Protein AF-A0A258JPR5-F1 (afdb_monomer)

Solvent-accessible surface area (backbone atoms only — not comparable to full-atom values): 14471 Å² total; per-residue (Å²): 113,64,68,62,52,51,50,52,50,47,52,52,48,48,52,54,48,47,62,50,37,75,76,68,70,52,74,72,58,53,58,52,44,59,67,43,48,82,60,35,69,60,52,49,48,23,52,52,42,24,42,57,29,37,51,31,42,61,72,71,44,89,44,59,61,61,57,26,35,48,14,52,50,42,50,49,48,48,56,47,18,68,74,55,78,56,82,39,60,40,24,54,48,15,41,54,49,51,53,52,27,58,74,67,68,30,50,18,72,47,26,46,53,49,49,47,50,49,38,57,67,16,35,40,62,68,52,40,58,76,35,47,60,41,65,70,61,76,38,72,71,46,44,55,76,28,38,40,66,72,43,43,49,57,52,38,50,46,20,24,24,42,16,45,16,29,76,37,23,31,66,71,28,37,48,56,47,38,44,69,24,52,36,64,70,41,39,44,51,48,18,53,45,10,72,75,45,22,65,52,36,37,58,54,55,51,44,52,67,54,36,57,56,50,51,51,52,48,53,52,47,52,51,52,51,50,53,51,51,50,54,50,50,55,50,52,52,52,52,52,52,50,50,56,52,60,66,48,52,61,60,58,54,57,62,62,69,72,73,65,81,81,80,79,75,84,80,84,88,77,85,91,87,134

pLDDT: mean 75.71, std 18.3, range [30.59, 95.75]

Foldseek 3Di:
DVVVVVVLVVVVVLVVVVVVCVVVVDPVVVVVCVVCVVVCVLLVLLLVQLLVQLVCLLVVHHGPLLSNLLSLLLLLLVVVCVVVVRPQVLLNQLSVLVNVLVVVVLAAPLAVVQSSVLSVVFFDSVLSNVCSVLSVSSDNVSSPVGGDVVSSVVSSVLSSLLSLLCVFQNSLLSSLQRNVDNHSVSSNVSSVVSVVQGNCSSVVSVCVVVVVVVVVVVVVVVVVVVVVVVVVVVVVVVVVVVVVCVVVVVVVVVVVVVPDPPPDDDDDDDDDDD

Nearest PDB structures (foldseek):
  8to0-assembly1_GY  TM=1.663E-01  e=5.297E+00  Mus musculus
  7osi-assembly1_D  TM=1.825E-01  e=5.297E+00  Stutzerimonas stutzeri ATCC 14405 = CCUG 16156

Mean predicted aligned error: 15.95 Å

Structure (mmCIF, N/CA/C/O backbone):
data_AF-A0A258JPR5-F1
#
_entry.id   AF-A0A258JPR5-F1
#
loop_
_atom_site.group_PDB
_atom_site.id
_atom_site.type_symbol
_atom_site.label_atom_id
_atom_site.label_alt_id
_atom_site.label_comp_id
_atom_site.label_asym_id
_atom_site.label_entity_id
_atom_site.label_seq_id
_atom_site.pdbx_PDB_ins_code
_atom_site.Cartn_x
_atom_site.Cartn_y
_atom_site.Cartn_z
_atom_site.occupancy
_atom_site.B_iso_or_equiv
_atom_site.auth_seq_id
_atom_site.auth_comp_id
_atom_site.auth_asym_id
_atom_site.auth_atom_id
_atom_site.pdbx_PDB_model_num
ATOM 1 N N . VAL A 1 1 ? -5.395 -6.841 36.402 1.00 41.91 1 VAL A N 1
ATOM 2 C CA . VAL A 1 1 ? -6.731 -6.708 35.758 1.00 41.91 1 VAL A CA 1
ATOM 3 C C . VAL A 1 1 ? -7.392 -5.372 36.102 1.00 41.91 1 VAL A C 1
ATOM 5 O O . VAL A 1 1 ? -7.942 -4.747 35.206 1.00 41.91 1 VAL A O 1
ATOM 8 N N . GLU A 1 2 ? -7.278 -4.881 37.339 1.00 30.59 2 GLU A N 1
ATOM 9 C CA . GLU A 1 2 ? -7.821 -3.570 37.748 1.00 30.59 2 GLU A CA 1
ATOM 10 C C . GLU A 1 2 ? -7.160 -2.372 37.054 1.00 30.59 2 GLU A C 1
ATOM 12 O O . GLU A 1 2 ? -7.876 -1.489 36.603 1.00 30.59 2 GLU A O 1
ATOM 17 N N . ALA A 1 3 ? -5.840 -2.381 36.832 1.00 32.56 3 ALA A N 1
ATOM 18 C CA . ALA A 1 3 ? -5.146 -1.299 36.115 1.00 32.56 3 ALA A CA 1
ATOM 19 C C . ALA A 1 3 ? -5.614 -1.122 34.651 1.00 32.56 3 ALA A C 1
ATOM 21 O O . ALA A 1 3 ? -5.740 -0.001 34.168 1.00 32.56 3 ALA A O 1
ATOM 22 N N . LEU A 1 4 ? -5.952 -2.222 33.963 1.00 37.81 4 LEU A N 1
ATOM 23 C CA . LEU A 1 4 ? -6.508 -2.198 32.600 1.00 37.81 4 LEU A CA 1
ATOM 24 C C . LEU A 1 4 ? -7.959 -1.694 32.578 1.00 37.81 4 LEU A C 1
ATOM 26 O O . LEU A 1 4 ? -8.362 -1.014 31.639 1.00 37.81 4 LEU A O 1
ATOM 30 N N . ARG A 1 5 ? -8.745 -2.005 33.618 1.00 34.88 5 ARG A N 1
ATOM 31 C CA . ARG A 1 5 ? -10.116 -1.494 33.780 1.00 34.88 5 ARG A CA 1
ATOM 32 C C . ARG A 1 5 ? -10.126 -0.018 34.178 1.00 34.88 5 ARG A C 1
ATOM 34 O O . ARG A 1 5 ? -10.957 0.721 33.669 1.00 34.88 5 ARG A O 1
ATOM 41 N N . ALA A 1 6 ? -9.178 0.413 35.008 1.00 37.50 6 ALA A N 1
ATOM 42 C CA . ALA A 1 6 ? -8.991 1.808 35.392 1.00 37.50 6 ALA A CA 1
ATOM 43 C C . ALA A 1 6 ? -8.545 2.675 34.203 1.00 37.50 6 ALA A C 1
ATOM 45 O O . ALA A 1 6 ? -9.077 3.764 34.027 1.00 37.50 6 ALA A O 1
ATOM 46 N N . GLN A 1 7 ? -7.658 2.170 33.336 1.00 39.09 7 GLN A N 1
ATOM 47 C CA . GLN A 1 7 ? -7.262 2.861 32.099 1.00 39.09 7 GLN A CA 1
ATOM 48 C C . GLN A 1 7 ? -8.371 2.878 31.041 1.00 39.09 7 GLN A C 1
ATOM 50 O O . GLN A 1 7 ? -8.552 3.883 30.367 1.00 39.09 7 GLN A O 1
ATOM 55 N N . ALA A 1 8 ? -9.157 1.805 30.907 1.00 37.50 8 ALA A N 1
ATOM 56 C CA . ALA A 1 8 ? -10.325 1.809 30.024 1.00 37.50 8 ALA A CA 1
ATOM 57 C C . ALA A 1 8 ? -11.413 2.775 30.530 1.00 37.50 8 ALA A C 1
ATOM 59 O O . ALA A 1 8 ? -12.007 3.503 29.740 1.00 37.50 8 ALA A O 1
ATOM 60 N N . ALA A 1 9 ? -11.631 2.834 31.847 1.00 38.62 9 ALA A N 1
ATOM 61 C CA . ALA A 1 9 ? -12.536 3.795 32.468 1.00 38.62 9 ALA A CA 1
ATOM 62 C C . ALA A 1 9 ? -12.020 5.238 32.346 1.00 38.62 9 ALA A C 1
ATOM 64 O O . ALA A 1 9 ? -12.824 6.135 32.102 1.00 38.62 9 ALA A O 1
ATOM 65 N N . SER A 1 10 ? -10.700 5.464 32.442 1.00 39.97 10 SER A N 1
ATOM 66 C CA . SER A 1 10 ? -10.105 6.788 32.227 1.00 39.97 10 SER A CA 1
ATOM 67 C C . SER A 1 10 ? -10.136 7.204 30.759 1.00 39.97 10 SER A C 1
ATOM 69 O O . SER A 1 10 ? -10.331 8.373 30.470 1.00 39.97 10 SER A O 1
ATOM 71 N N . ALA A 1 11 ? -9.986 6.268 29.820 1.00 41.88 11 ALA A N 1
ATOM 72 C CA . ALA A 1 11 ? -10.097 6.542 28.391 1.00 41.88 11 ALA A CA 1
ATOM 73 C C . ALA A 1 11 ? -11.539 6.904 28.002 1.00 41.88 11 ALA A C 1
ATOM 75 O O . ALA A 1 11 ? -11.754 7.838 27.237 1.00 41.88 11 ALA A O 1
ATOM 76 N N . VAL A 1 12 ? -12.533 6.215 28.574 1.00 43.50 12 VAL A N 1
ATOM 77 C CA . VAL A 1 12 ? -13.959 6.523 28.372 1.00 43.50 12 VAL A CA 1
ATOM 78 C C . VAL A 1 12 ? -14.347 7.841 29.046 1.00 43.50 12 VAL A C 1
ATOM 80 O O . VAL A 1 12 ? -15.100 8.620 28.461 1.00 43.50 12 VAL A O 1
ATOM 83 N N . SER A 1 13 ? -13.824 8.135 30.242 1.00 49.03 13 SER A N 1
ATOM 84 C CA . SER A 1 13 ? -14.069 9.423 30.898 1.00 49.03 13 SER A CA 1
ATOM 85 C C . SER A 1 13 ? -13.377 10.576 30.170 1.00 49.03 13 SER A C 1
ATOM 87 O O . SER A 1 13 ? -14.003 11.613 29.990 1.00 49.03 13 SER A O 1
ATOM 89 N N . GLN A 1 14 ? -12.159 10.381 29.655 1.00 44.69 14 GLN A N 1
ATOM 90 C CA . GLN A 1 14 ? -11.463 11.349 28.802 1.00 44.69 14 GLN A CA 1
ATOM 91 C C . GLN A 1 14 ? -12.208 11.580 27.487 1.00 44.69 14 GLN A C 1
ATOM 93 O O . GLN A 1 14 ? -12.352 12.723 27.086 1.00 44.69 14 GLN A O 1
ATOM 98 N N . MET A 1 15 ? -12.780 10.548 26.859 1.00 47.03 15 MET A N 1
ATOM 99 C CA . MET A 1 15 ? -13.613 10.705 25.657 1.00 47.03 15 MET A CA 1
ATOM 100 C C . MET A 1 15 ? -14.915 11.466 25.934 1.00 47.03 15 MET A C 1
ATOM 102 O O . MET A 1 15 ? -15.332 12.305 25.136 1.00 47.03 15 MET A O 1
ATOM 106 N N . ARG A 1 16 ? -15.563 11.195 27.075 1.00 50.38 16 ARG A N 1
ATOM 107 C CA . ARG A 1 16 ? -16.797 11.886 27.478 1.00 50.38 16 ARG A CA 1
ATOM 108 C C . ARG A 1 16 ? -16.527 13.343 27.855 1.00 50.38 16 ARG A C 1
ATOM 110 O O . ARG A 1 16 ? -17.318 14.215 27.510 1.00 50.38 16 ARG A O 1
ATOM 117 N N . ASN A 1 17 ? -15.397 13.594 28.510 1.00 51.09 17 ASN A N 1
ATOM 118 C CA . ASN A 1 17 ? -14.944 14.933 28.864 1.00 51.09 17 ASN A CA 1
ATOM 119 C C . ASN A 1 17 ? -14.453 15.702 27.630 1.00 51.09 17 ASN A C 1
ATOM 121 O O . ASN A 1 17 ? -14.764 16.874 27.520 1.00 51.09 17 ASN A O 1
ATOM 125 N N . PHE A 1 18 ? -13.828 15.044 26.649 1.00 49.72 18 PHE A N 1
ATOM 126 C CA . PHE A 1 18 ? -13.440 15.631 25.361 1.00 49.72 18 PHE A CA 1
ATOM 127 C C . PHE A 1 18 ? -14.656 16.024 24.507 1.00 49.72 18 PHE A C 1
ATOM 129 O O . PHE A 1 18 ? -14.681 17.095 23.906 1.00 49.72 18 PHE A O 1
ATOM 136 N N . GLY A 1 19 ? -15.708 15.195 24.494 1.00 50.84 19 GLY A N 1
ATOM 137 C CA . GLY A 1 19 ? -16.985 15.539 23.858 1.00 50.84 19 GLY A CA 1
ATOM 138 C C . GLY A 1 19 ? -17.693 16.726 24.525 1.00 50.84 19 GLY A C 1
ATOM 139 O O . GLY A 1 19 ? -18.331 17.519 23.838 1.00 50.84 19 GLY A O 1
ATOM 140 N N . ALA A 1 20 ? -17.543 16.879 25.844 1.00 49.88 20 ALA A N 1
ATOM 141 C CA . ALA A 1 20 ? -18.018 18.054 26.570 1.00 49.88 20 ALA A CA 1
ATOM 142 C C . ALA A 1 20 ? -17.121 19.287 26.321 1.00 49.88 20 ALA A C 1
ATOM 144 O O . ALA A 1 20 ? -17.641 20.366 26.058 1.00 49.88 20 ALA A O 1
ATOM 145 N N . GLY A 1 21 ? -15.796 19.106 26.302 1.00 40.84 21 GLY A N 1
ATOM 146 C CA . GLY A 1 21 ? -14.758 20.118 26.067 1.00 40.84 21 GLY A CA 1
ATOM 147 C C . GLY A 1 21 ? -14.792 20.740 24.671 1.00 40.84 21 GLY A C 1
ATOM 148 O O . GLY A 1 21 ? -14.581 21.939 24.516 1.00 40.84 21 GLY A O 1
ATOM 149 N N . PHE A 1 22 ? -15.160 19.959 23.649 1.00 47.00 22 PHE A N 1
ATOM 150 C CA . PHE A 1 22 ? -15.386 20.455 22.285 1.00 47.00 22 PHE A CA 1
ATOM 151 C C . PHE A 1 22 ? -16.563 21.443 22.198 1.00 47.00 22 PHE A C 1
ATOM 153 O O . PHE A 1 22 ? -16.596 22.294 21.312 1.00 47.00 22 PHE A O 1
ATOM 160 N N . ILE A 1 23 ? -17.520 21.346 23.127 1.00 47.53 23 ILE A N 1
ATOM 161 C CA . ILE A 1 23 ? -18.675 22.246 23.226 1.00 47.53 23 ILE A CA 1
ATOM 162 C C . ILE A 1 23 ? -18.369 23.428 24.163 1.00 47.53 23 ILE A C 1
ATOM 164 O O . ILE A 1 23 ? -18.888 24.520 23.943 1.00 47.53 23 ILE A O 1
ATOM 168 N N . THR A 1 24 ? -17.526 23.238 25.186 1.00 52.88 24 THR A N 1
ATOM 169 C CA . THR A 1 24 ? -17.245 24.254 26.220 1.00 52.88 24 THR A CA 1
ATOM 170 C C . THR A 1 24 ? -15.973 25.079 25.995 1.00 52.88 24 THR A C 1
ATOM 172 O O . THR A 1 24 ? -15.847 26.141 26.600 1.00 52.88 24 THR A O 1
ATOM 175 N N . GLY A 1 25 ? -15.056 24.655 25.118 1.00 43.16 25 GLY A N 1
ATOM 176 C CA . GLY A 1 25 ? -13.912 25.453 24.656 1.00 43.16 25 GLY A CA 1
ATOM 177 C C . GLY A 1 25 ? -12.845 25.757 25.715 1.00 43.16 25 GLY A C 1
ATOM 178 O O . GLY A 1 25 ? -12.328 26.873 25.753 1.00 43.16 25 GLY A O 1
ATOM 179 N N . THR A 1 26 ? -12.508 24.807 26.591 1.00 49.12 26 THR A N 1
ATOM 180 C CA . THR A 1 26 ? -11.528 25.025 27.670 1.00 49.12 26 THR A CA 1
ATOM 181 C C . THR A 1 26 ? -10.062 24.872 27.203 1.00 49.12 26 THR A C 1
ATOM 183 O O . THR A 1 26 ? -9.751 23.995 26.394 1.00 49.12 26 THR A O 1
ATOM 186 N N . PRO A 1 27 ? -9.112 25.689 27.713 1.00 45.16 27 PRO A N 1
ATOM 187 C CA . PRO A 1 27 ? -7.709 25.691 27.257 1.00 45.16 27 PRO A CA 1
ATOM 188 C C . PRO A 1 27 ? -6.905 24.425 27.606 1.00 45.16 27 PRO A C 1
ATOM 190 O O . PRO A 1 27 ? -5.945 24.088 26.916 1.00 45.16 27 PRO A O 1
ATOM 193 N N . GLU A 1 28 ? -7.286 23.718 28.670 1.00 50.06 28 GLU A N 1
ATOM 194 C CA . GLU A 1 28 ? -6.587 22.526 29.182 1.00 50.06 28 GLU A CA 1
ATOM 195 C C . GLU A 1 28 ? -6.714 21.327 28.222 1.00 50.06 28 GLU A C 1
ATOM 197 O O . GLU A 1 28 ? -5.754 20.575 28.028 1.00 50.06 28 GLU A O 1
ATOM 202 N N . ASP A 1 29 ? -7.849 21.218 27.523 1.00 53.09 29 ASP A N 1
ATOM 203 C CA . ASP A 1 29 ? -8.097 20.196 26.501 1.00 53.09 29 ASP A CA 1
ATOM 204 C C . ASP A 1 29 ? -7.366 20.491 25.183 1.00 53.09 29 ASP A C 1
ATOM 206 O O . ASP A 1 29 ? -7.076 19.573 24.421 1.00 53.09 29 ASP A O 1
ATOM 210 N N . MET A 1 30 ? -6.990 21.747 24.916 1.00 43.19 30 MET A N 1
ATOM 211 C CA . MET A 1 30 ? -6.234 22.123 23.713 1.00 43.19 30 MET A CA 1
ATOM 212 C C . MET A 1 30 ? -4.761 21.686 23.784 1.00 43.19 30 MET A C 1
ATOM 214 O O . MET A 1 30 ? -4.177 21.305 22.767 1.00 43.19 30 MET A O 1
ATOM 218 N N . ALA A 1 31 ? -4.165 21.670 24.980 1.00 46.75 31 ALA A N 1
ATOM 219 C CA . ALA A 1 31 ? -2.831 21.105 25.196 1.00 46.75 31 ALA A CA 1
ATOM 220 C C . ALA A 1 31 ? -2.842 19.565 25.084 1.00 46.75 31 ALA A C 1
ATOM 222 O O . ALA A 1 31 ? -1.940 18.981 24.478 1.00 46.75 31 ALA A O 1
ATOM 223 N N . GLY A 1 32 ? -3.906 18.915 25.578 1.00 46.12 32 GLY A N 1
ATOM 224 C CA . GLY A 1 32 ? -4.170 17.488 25.355 1.00 46.12 32 GLY A CA 1
ATOM 225 C C . GLY A 1 32 ? -4.417 17.153 23.879 1.00 46.12 32 GLY A C 1
ATOM 226 O O . GLY A 1 32 ? -3.880 16.173 23.367 1.00 46.12 32 GLY A O 1
ATOM 227 N N . PHE A 1 33 ? -5.133 18.022 23.163 1.00 42.16 33 PHE A N 1
ATOM 228 C CA . PHE A 1 33 ? -5.377 17.941 21.723 1.00 42.16 33 PHE A CA 1
ATOM 229 C C . PHE A 1 33 ? -4.086 18.061 20.909 1.00 42.16 33 PHE A C 1
ATOM 231 O O . PHE A 1 33 ? -3.928 17.332 19.943 1.00 42.16 33 PHE A O 1
ATOM 238 N N . ALA A 1 34 ? -3.122 18.900 21.300 1.00 40.66 34 ALA A N 1
ATOM 239 C CA . ALA A 1 34 ? -1.830 18.999 20.610 1.00 40.66 34 ALA A CA 1
ATOM 240 C C . ALA A 1 34 ? -0.949 17.744 20.795 1.00 40.66 34 ALA A C 1
ATOM 242 O O . ALA A 1 34 ? -0.265 17.324 19.860 1.00 40.66 34 ALA A O 1
ATOM 243 N N . GLY A 1 35 ? -0.998 17.112 21.975 1.00 38.34 35 GLY A N 1
ATOM 244 C CA . GLY A 1 35 ? -0.315 15.841 22.244 1.00 38.34 35 GLY A CA 1
ATOM 245 C C . GLY A 1 35 ? -0.979 14.635 21.568 1.00 38.34 35 GLY A C 1
ATOM 246 O O . GLY A 1 35 ? -0.287 13.745 21.072 1.00 38.34 35 GLY A O 1
ATOM 247 N N . ALA A 1 36 ? -2.313 14.625 21.492 1.00 48.09 36 ALA A N 1
ATOM 248 C CA . ALA A 1 36 ? -3.098 13.585 20.832 1.00 48.09 36 ALA A CA 1
ATOM 249 C C . ALA A 1 36 ? -3.132 13.751 19.299 1.00 48.09 36 ALA A C 1
ATOM 251 O O . ALA A 1 36 ? -3.046 12.758 18.585 1.00 48.09 36 ALA A O 1
ATOM 252 N N . ALA A 1 37 ? -3.098 14.980 18.766 1.00 38.06 37 ALA A N 1
ATOM 253 C CA . ALA A 1 37 ? -3.125 15.304 17.331 1.00 38.06 37 ALA A CA 1
ATOM 254 C C . ALA A 1 37 ? -2.009 14.647 16.505 1.00 38.06 37 ALA A C 1
ATOM 256 O O . ALA A 1 37 ? -2.220 14.333 15.331 1.00 38.06 37 ALA A O 1
ATOM 257 N N . LEU A 1 38 ? -0.839 14.387 17.102 1.00 40.47 38 LEU A N 1
ATOM 258 C CA . LEU A 1 38 ? 0.249 13.666 16.429 1.00 40.47 38 LEU A CA 1
ATOM 259 C C . LEU A 1 38 ? -0.080 12.175 16.198 1.00 40.47 38 LEU A C 1
ATOM 261 O O . LEU A 1 38 ? 0.437 11.577 15.255 1.00 40.47 38 LEU A O 1
ATOM 265 N N . GLY A 1 39 ? -0.962 11.579 17.010 1.00 47.38 39 GLY A N 1
ATOM 266 C CA . GLY A 1 39 ? -1.536 10.241 16.804 1.00 47.38 39 GLY A CA 1
ATOM 267 C C . GLY A 1 39 ? -2.927 10.252 16.151 1.00 47.38 39 GLY A C 1
ATOM 268 O O . GLY A 1 39 ? -3.284 9.314 15.434 1.00 47.38 39 GLY A O 1
ATOM 269 N N . ASP A 1 40 ? -3.692 11.324 16.339 1.00 51.16 40 ASP A N 1
ATOM 270 C CA . ASP A 1 40 ? -5.123 11.369 16.051 1.00 51.16 40 ASP A CA 1
ATOM 271 C C . ASP A 1 40 ? -5.456 11.610 14.589 1.00 51.16 40 ASP A C 1
ATOM 273 O O . ASP A 1 40 ? -6.513 11.170 14.166 1.00 51.16 40 ASP A O 1
ATOM 277 N N . ILE A 1 41 ? -4.600 12.205 13.754 1.00 51.03 41 ILE A N 1
ATOM 278 C CA . ILE A 1 41 ? -4.985 12.415 12.342 1.00 51.03 41 ILE A CA 1
ATOM 279 C C . ILE A 1 41 ? -5.267 11.077 11.624 1.00 51.03 41 ILE A C 1
ATOM 281 O O . ILE A 1 41 ? -6.220 10.988 10.844 1.00 51.03 41 ILE A O 1
ATOM 285 N N . MET A 1 42 ? -4.498 10.020 11.920 1.00 57.78 42 MET A N 1
ATOM 286 C CA . MET A 1 42 ? -4.723 8.693 11.326 1.00 57.78 42 MET A CA 1
ATOM 287 C C . MET A 1 42 ? -5.692 7.822 12.116 1.00 57.78 42 MET A C 1
ATOM 289 O O . MET A 1 42 ? -6.541 7.170 11.507 1.00 57.78 42 MET A O 1
ATOM 293 N N . VAL A 1 43 ? -5.633 7.853 13.450 1.00 64.81 43 VAL A N 1
ATOM 294 C CA . VAL A 1 43 ? -6.577 7.093 14.280 1.00 64.81 43 VAL A CA 1
ATOM 295 C C . VAL A 1 43 ? -7.998 7.622 14.085 1.00 64.81 43 VAL A C 1
ATOM 297 O O . VAL A 1 43 ? -8.912 6.835 13.863 1.00 64.81 43 VAL A O 1
ATOM 300 N N . TRP A 1 44 ? -8.191 8.941 14.021 1.00 70.25 44 TRP A N 1
ATOM 301 C CA . TRP A 1 44 ? -9.477 9.556 13.687 1.00 70.25 44 TRP A CA 1
ATOM 302 C C . TRP A 1 44 ? -9.981 9.142 12.306 1.00 70.25 44 TRP A C 1
ATOM 304 O O . TRP A 1 44 ? -11.175 8.907 12.122 1.00 70.25 44 TRP A O 1
ATOM 314 N N . GLY A 1 45 ? -9.079 9.021 11.328 1.00 72.75 45 GLY A N 1
ATOM 315 C CA . GLY A 1 45 ? -9.406 8.518 9.998 1.00 72.75 45 GLY A CA 1
ATOM 316 C C . GLY A 1 45 ? -9.983 7.104 10.048 1.00 72.75 45 GLY A C 1
ATOM 317 O O . GLY A 1 45 ? -11.039 6.857 9.464 1.00 72.75 45 GLY A O 1
ATOM 318 N N . ASP A 1 46 ? -9.331 6.201 10.781 1.00 82.56 46 ASP A N 1
ATOM 319 C CA . ASP A 1 46 ? -9.804 4.832 10.988 1.00 82.56 46 ASP A CA 1
ATOM 320 C C . ASP A 1 46 ? -11.132 4.787 11.752 1.00 82.56 46 ASP A C 1
ATOM 322 O O . ASP A 1 46 ? -12.053 4.101 11.317 1.00 82.56 46 ASP A O 1
ATOM 326 N N . ILE A 1 47 ? -11.289 5.569 12.822 1.00 76.38 47 ILE A N 1
ATOM 327 C CA . ILE A 1 47 ? -12.540 5.641 13.593 1.00 76.38 47 ILE A CA 1
ATOM 328 C C . ILE A 1 47 ? -13.688 6.156 12.724 1.00 76.38 47 ILE A C 1
ATOM 330 O O . ILE A 1 47 ? -14.761 5.559 12.704 1.00 76.38 47 ILE A O 1
ATOM 334 N N . ARG A 1 48 ? -13.477 7.254 11.992 1.00 76.69 48 ARG A N 1
ATOM 335 C CA . ARG A 1 48 ? -14.497 7.887 11.145 1.00 76.69 48 ARG A CA 1
ATOM 336 C C . ARG A 1 48 ? -14.932 6.983 9.998 1.00 76.69 48 ARG A C 1
ATOM 338 O O . ARG A 1 48 ? -16.114 6.935 9.671 1.00 76.69 48 ARG A O 1
ATOM 345 N N . ASP A 1 49 ? -13.984 6.310 9.356 1.00 82.12 49 ASP A N 1
ATOM 346 C CA . ASP A 1 49 ? -14.286 5.395 8.258 1.00 82.12 49 ASP A CA 1
ATOM 347 C C . ASP A 1 49 ? -14.982 4.130 8.783 1.00 82.12 49 ASP A C 1
ATOM 349 O O . ASP A 1 49 ? -15.978 3.694 8.205 1.00 82.12 49 ASP A O 1
ATOM 353 N N . ALA A 1 50 ? -14.517 3.579 9.910 1.00 81.44 50 ALA A N 1
ATOM 354 C CA . ALA A 1 50 ? -15.136 2.420 10.541 1.00 81.44 50 ALA A CA 1
ATOM 355 C C . ALA A 1 50 ? -16.541 2.732 11.075 1.00 81.44 5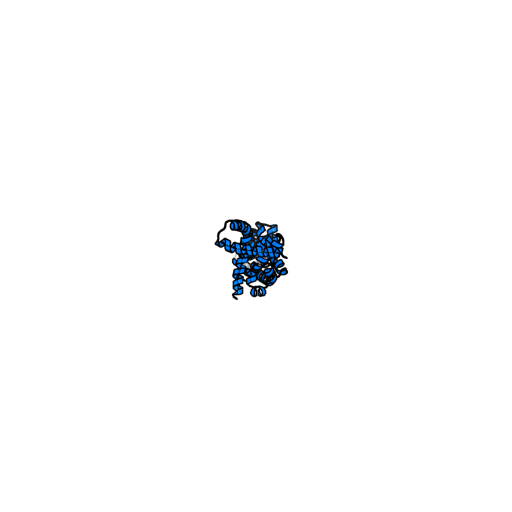0 ALA A C 1
ATOM 357 O O . ALA A 1 50 ? -17.437 1.907 10.932 1.00 81.44 50 ALA A O 1
ATOM 358 N N . SER A 1 51 ? -16.768 3.922 11.638 1.00 76.56 51 SER A N 1
ATOM 359 C CA . SER A 1 51 ? -18.091 4.345 12.102 1.00 76.56 51 SER A CA 1
ATOM 360 C C . SER A 1 51 ? -19.039 4.589 10.934 1.00 76.56 51 SER A C 1
ATOM 362 O O . SER A 1 51 ? -20.149 4.066 10.936 1.00 76.56 51 SER A O 1
ATOM 364 N N . ARG A 1 52 ? -18.595 5.307 9.894 1.00 81.81 52 ARG A N 1
ATOM 365 C CA . ARG A 1 52 ? -19.403 5.581 8.700 1.00 81.81 52 ARG A CA 1
ATOM 366 C C . ARG A 1 52 ? -19.810 4.297 7.986 1.00 81.81 52 ARG A C 1
ATOM 368 O O . ARG A 1 52 ? -20.992 4.100 7.729 1.00 81.81 52 ARG A O 1
ATOM 375 N N . GLU A 1 53 ? -18.852 3.436 7.654 1.00 85.38 53 GLU A N 1
ATOM 376 C CA . GLU A 1 53 ? -19.132 2.198 6.919 1.00 85.38 53 GLU A CA 1
ATOM 377 C C . GLU A 1 53 ? -19.748 1.123 7.829 1.00 85.38 53 GLU A C 1
ATOM 379 O O . GLU A 1 53 ? -20.615 0.366 7.401 1.00 85.38 53 GLU A O 1
ATOM 384 N N . GLY A 1 54 ? -19.393 1.095 9.115 1.00 80.25 54 GLY A N 1
ATOM 385 C CA . GLY A 1 54 ? -20.028 0.223 10.104 1.00 80.25 54 GLY A CA 1
ATOM 386 C C . GLY A 1 54 ? -21.500 0.569 10.337 1.00 80.25 54 GLY A C 1
ATOM 387 O O . GLY A 1 54 ? -22.321 -0.329 10.506 1.00 80.25 54 GLY A O 1
ATOM 388 N N . TRP A 1 55 ? -21.869 1.852 10.271 1.00 78.25 55 TRP A N 1
ATOM 389 C CA . TRP A 1 55 ? -23.264 2.287 10.367 1.00 78.25 55 TRP A CA 1
ATOM 390 C C . TRP A 1 55 ? -24.098 1.876 9.148 1.00 78.25 55 TRP A C 1
ATOM 392 O O . TRP A 1 55 ? -25.271 1.527 9.289 1.00 78.25 55 TRP A O 1
ATOM 402 N N . LYS A 1 56 ? -23.499 1.857 7.951 1.00 81.88 56 LYS A N 1
ATOM 403 C CA . LYS A 1 56 ? -24.136 1.273 6.757 1.00 81.88 56 LYS A CA 1
ATOM 404 C C . LYS A 1 56 ? -24.384 -0.221 6.951 1.00 81.88 56 LYS A C 1
ATOM 406 O O . LYS A 1 56 ? -25.514 -0.675 6.798 1.00 81.88 56 LYS A O 1
ATOM 411 N N . LEU A 1 57 ? -23.364 -0.949 7.417 1.00 80.25 57 LEU A N 1
ATOM 412 C CA . LEU A 1 57 ? -23.476 -2.376 7.727 1.00 80.25 57 LEU A CA 1
ATOM 413 C C . LEU A 1 57 ? -24.582 -2.660 8.762 1.00 80.25 57 LEU A C 1
ATOM 415 O O . LEU A 1 57 ? -25.331 -3.624 8.612 1.00 80.25 57 LEU A O 1
ATOM 419 N N . ALA A 1 58 ? -24.710 -1.812 9.789 1.00 77.56 58 ALA A N 1
ATOM 420 C CA . ALA A 1 58 ? -25.739 -1.924 10.826 1.00 77.56 58 ALA A CA 1
ATOM 421 C C . ALA A 1 58 ? -27.162 -1.712 10.287 1.00 77.56 58 ALA A C 1
ATOM 423 O O . ALA A 1 58 ? -28.097 -2.369 10.737 1.00 77.56 58 ALA A O 1
ATOM 424 N N . ARG A 1 59 ? -27.323 -0.820 9.303 1.00 81.12 59 ARG A N 1
ATOM 425 C CA . ARG A 1 59 ? -28.600 -0.553 8.622 1.00 81.12 59 ARG A CA 1
ATOM 426 C C . ARG A 1 59 ? -28.923 -1.558 7.514 1.00 81.12 59 ARG A C 1
ATOM 428 O O . ARG A 1 59 ? -29.967 -1.445 6.884 1.00 81.12 59 ARG A O 1
ATOM 435 N N . GLY A 1 60 ? -28.051 -2.542 7.284 1.00 77.88 60 GLY A N 1
ATOM 436 C CA . GLY A 1 60 ? -28.204 -3.513 6.203 1.00 77.88 60 GLY A CA 1
ATOM 437 C C . GLY A 1 60 ? -27.944 -2.937 4.808 1.00 77.88 60 GLY A C 1
ATOM 438 O O . GLY A 1 60 ? -28.286 -3.588 3.829 1.00 77.88 60 GLY A O 1
ATOM 439 N N . GLU A 1 61 ? -27.345 -1.747 4.723 1.00 84.25 61 GLU A N 1
ATOM 440 C CA . GLU A 1 61 ? -26.826 -1.172 3.479 1.00 84.25 61 GLU A CA 1
ATOM 441 C C . GLU A 1 61 ? -25.501 -1.860 3.107 1.00 84.25 61 GLU A C 1
ATOM 443 O O . GLU A 1 61 ? -24.842 -2.432 3.978 1.00 84.25 61 GLU A O 1
ATOM 448 N N . ASP A 1 62 ? -25.078 -1.769 1.843 1.00 84.62 62 ASP A N 1
ATOM 449 C CA . ASP A 1 62 ? -23.788 -2.300 1.385 1.00 84.62 62 ASP A CA 1
ATOM 450 C C . ASP A 1 62 ? -22.634 -1.353 1.780 1.00 84.62 62 ASP A C 1
ATOM 452 O O . ASP A 1 62 ? -22.500 -0.264 1.205 1.00 84.62 62 ASP A O 1
ATOM 456 N N . PRO A 1 63 ? -21.783 -1.711 2.765 1.00 83.62 63 PRO A N 1
ATOM 457 C CA . PRO A 1 63 ? -20.614 -0.909 3.105 1.00 83.62 63 PRO A CA 1
ATOM 458 C C . PRO A 1 63 ? -19.476 -1.137 2.102 1.00 83.62 63 PRO A C 1
ATOM 460 O O . PRO A 1 63 ? -19.361 -2.208 1.500 1.00 83.62 63 PRO A O 1
ATOM 463 N N . ASP A 1 64 ? -18.543 -0.185 2.000 1.00 88.44 64 ASP A N 1
ATOM 464 C CA . ASP A 1 64 ? -17.239 -0.500 1.403 1.00 88.44 64 ASP A CA 1
ATOM 465 C C . ASP A 1 64 ? -16.461 -1.391 2.384 1.00 88.44 64 ASP A C 1
ATOM 467 O O . ASP A 1 64 ? -15.802 -0.915 3.312 1.00 88.44 64 ASP A O 1
ATOM 471 N N . GLU A 1 65 ? -16.564 -2.707 2.192 1.00 88.44 65 GLU A N 1
ATOM 472 C CA . GLU A 1 65 ? -15.929 -3.704 3.055 1.00 88.44 65 GLU A CA 1
ATOM 473 C C . GLU A 1 65 ? -14.407 -3.538 3.150 1.00 88.44 65 GLU A C 1
ATOM 475 O O . GLU A 1 65 ? -13.817 -3.828 4.190 1.00 88.44 65 GLU A O 1
ATOM 480 N N . ILE A 1 66 ? -13.756 -3.055 2.087 1.00 91.00 66 ILE A N 1
ATOM 481 C CA . ILE A 1 66 ? -12.307 -2.837 2.082 1.00 91.00 66 ILE A CA 1
ATOM 482 C C . ILE A 1 66 ? -11.982 -1.652 2.979 1.00 91.00 66 ILE A C 1
ATOM 484 O O . ILE A 1 66 ? -11.060 -1.733 3.789 1.00 91.00 66 ILE A O 1
ATOM 488 N N . LEU A 1 67 ? -12.735 -0.557 2.859 1.00 89.38 67 LEU A N 1
ATOM 489 C CA . LEU A 1 67 ? -12.524 0.624 3.686 1.00 89.38 67 LEU A CA 1
ATOM 490 C C . LEU A 1 67 ? -12.841 0.335 5.157 1.00 89.38 67 LEU A C 1
ATOM 492 O O . LEU A 1 67 ? -12.031 0.668 6.023 1.00 89.38 67 LEU A O 1
ATOM 496 N N . LEU A 1 68 ? -13.964 -0.329 5.438 1.00 87.75 68 LEU A N 1
ATOM 497 C CA . LEU A 1 68 ? -14.327 -0.771 6.785 1.00 87.75 68 LEU A CA 1
ATOM 498 C C . LEU A 1 68 ? -13.252 -1.700 7.354 1.00 87.75 68 LEU A C 1
ATOM 500 O O . LEU A 1 68 ? -12.767 -1.495 8.466 1.00 87.75 68 LEU A O 1
ATOM 504 N N . GLY A 1 69 ? -12.827 -2.681 6.565 1.00 89.31 69 GLY A N 1
ATOM 505 C CA . GLY A 1 69 ? -11.865 -3.673 6.997 1.00 89.31 69 GLY A CA 1
ATOM 506 C C . GLY A 1 69 ? -10.468 -3.103 7.243 1.00 89.31 69 GLY A C 1
ATOM 507 O O . GLY A 1 69 ? -9.876 -3.342 8.291 1.00 89.31 69 GLY A O 1
ATOM 508 N N . LEU A 1 70 ? -9.954 -2.268 6.339 1.00 90.00 70 LEU A N 1
ATOM 509 C CA . LEU A 1 70 ? -8.693 -1.552 6.553 1.00 90.00 70 LEU A CA 1
ATOM 510 C C . LEU A 1 70 ? -8.750 -0.648 7.787 1.00 90.00 70 LEU A C 1
ATOM 512 O O . LEU A 1 70 ? -7.753 -0.536 8.490 1.00 90.00 70 LEU A O 1
ATOM 516 N N . SER A 1 71 ? -9.901 -0.039 8.074 1.00 88.06 71 SER A N 1
ATOM 517 C CA . SER A 1 71 ? -10.082 0.796 9.266 1.00 88.06 71 SER A CA 1
ATOM 518 C C . SER A 1 71 ? -10.047 -0.024 10.552 1.00 88.06 71 SER A C 1
ATOM 520 O O . SER A 1 71 ? -9.321 0.311 11.480 1.00 88.06 71 SER A O 1
ATOM 522 N N . VAL A 1 72 ? -10.773 -1.142 10.598 1.00 86.44 72 VAL A N 1
ATOM 523 C CA . VAL A 1 72 ? -10.767 -2.059 11.748 1.00 86.44 72 VAL A CA 1
ATOM 524 C C . VAL A 1 72 ? -9.377 -2.676 11.947 1.00 86.44 72 VAL A C 1
ATOM 526 O O . VAL A 1 72 ? -8.893 -2.754 13.075 1.00 86.44 72 VAL A O 1
ATOM 529 N N . ALA A 1 73 ? -8.695 -3.056 10.862 1.00 87.19 73 ALA A N 1
ATOM 530 C CA . ALA A 1 73 ? -7.313 -3.524 10.912 1.00 87.19 73 ALA A CA 1
ATOM 531 C C . ALA A 1 73 ? -6.359 -2.423 11.404 1.00 87.19 73 ALA A C 1
ATOM 533 O O . ALA A 1 73 ? -5.499 -2.704 12.235 1.00 87.19 73 ALA A O 1
ATOM 534 N N . GLY A 1 74 ? -6.529 -1.178 10.952 1.00 82.94 74 GLY A N 1
ATOM 535 C CA . GLY A 1 74 ? -5.772 -0.009 11.407 1.00 82.94 74 GLY A CA 1
ATOM 536 C C . GLY A 1 74 ? -5.944 0.270 12.901 1.00 82.94 74 GLY A C 1
ATOM 537 O O . GLY A 1 74 ? -4.950 0.444 13.609 1.00 82.94 74 GLY A O 1
ATOM 538 N N . LEU A 1 75 ? -7.170 0.169 13.424 1.00 81.62 75 LEU A N 1
ATOM 539 C CA . LEU A 1 75 ? -7.454 0.253 14.862 1.00 81.62 75 LEU A CA 1
ATOM 540 C C . LEU A 1 75 ? -6.815 -0.899 15.646 1.00 81.62 75 LEU A C 1
ATOM 542 O O . LEU A 1 75 ? -6.204 -0.669 16.690 1.00 81.62 75 LEU A O 1
ATOM 546 N N . ALA A 1 76 ? -6.896 -2.129 15.135 1.00 81.38 76 ALA A N 1
ATOM 547 C CA . ALA A 1 76 ? -6.282 -3.295 15.770 1.00 81.38 76 ALA A CA 1
ATOM 548 C C . ALA A 1 76 ? -4.747 -3.203 15.791 1.00 81.38 76 ALA A C 1
ATOM 550 O O . ALA A 1 76 ? -4.121 -3.469 16.818 1.00 81.38 76 ALA A O 1
ATOM 551 N N . LEU A 1 77 ? -4.134 -2.773 14.685 1.00 80.38 77 LEU A N 1
ATOM 552 C CA . LEU A 1 77 ? -2.699 -2.497 14.596 1.00 80.38 77 LEU A CA 1
ATOM 553 C C . LEU A 1 77 ? -2.306 -1.340 15.511 1.00 80.38 77 LEU A C 1
ATOM 555 O O . LEU A 1 77 ? -1.244 -1.379 16.134 1.00 80.38 77 LEU A O 1
ATOM 559 N N . THR A 1 78 ? -3.162 -0.327 15.633 1.00 76.12 78 THR A N 1
ATOM 560 C CA . THR A 1 78 ? -2.947 0.801 16.534 1.00 76.12 78 THR A CA 1
ATOM 561 C C . THR A 1 78 ? -2.909 0.327 17.979 1.00 76.12 78 THR A C 1
ATOM 563 O O . THR A 1 78 ? -1.884 0.519 18.638 1.00 76.12 78 THR A O 1
ATOM 566 N N . ALA A 1 79 ? -3.941 -0.385 18.428 1.00 73.00 79 ALA A N 1
ATOM 567 C CA . ALA A 1 79 ? -4.000 -0.981 19.759 1.00 73.00 79 ALA A CA 1
ATOM 568 C C . ALA A 1 79 ? -2.808 -1.920 20.026 1.00 73.00 79 ALA A C 1
ATOM 570 O O . ALA A 1 79 ? -2.170 -1.834 21.074 1.00 73.00 79 ALA A O 1
ATOM 571 N N . GLY A 1 80 ? -2.448 -2.761 19.050 1.00 70.12 80 GLY A N 1
ATOM 572 C CA . GLY A 1 80 ? -1.296 -3.658 19.145 1.00 70.12 80 GLY A CA 1
ATOM 573 C C . GLY A 1 80 ? 0.037 -2.920 19.267 1.00 70.12 80 GLY A C 1
ATOM 574 O O . GLY A 1 80 ? 0.861 -3.286 20.092 1.00 70.12 80 GLY A O 1
ATOM 575 N N . THR A 1 81 ? 0.243 -1.840 18.512 1.00 68.12 81 THR A N 1
ATOM 576 C CA . THR A 1 81 ? 1.505 -1.077 18.533 1.00 68.12 81 THR A CA 1
ATOM 577 C C . THR A 1 81 ? 1.727 -0.366 19.870 1.00 68.12 81 THR A C 1
ATOM 579 O O . THR A 1 81 ? 2.870 -0.277 20.315 1.00 68.12 81 THR A O 1
ATOM 582 N N . TYR A 1 82 ? 0.657 0.111 20.523 1.00 59.34 82 TYR A N 1
ATOM 583 C CA . TYR A 1 82 ? 0.742 0.643 21.889 1.00 59.34 82 TYR A CA 1
ATOM 584 C C . TYR A 1 82 ? 1.093 -0.459 22.896 1.00 59.34 82 TYR A C 1
ATOM 586 O O . TYR A 1 82 ? 1.892 -0.227 23.797 1.00 59.34 82 TYR A O 1
ATOM 594 N N . ALA A 1 83 ? 0.572 -1.675 22.703 1.00 63.28 83 ALA A N 1
ATOM 595 C CA . ALA A 1 83 ? 0.925 -2.828 23.529 1.00 63.28 83 ALA A CA 1
ATOM 596 C C . ALA A 1 83 ? 2.364 -3.333 23.290 1.00 63.28 83 ALA A C 1
ATOM 598 O O . ALA A 1 83 ? 2.978 -3.873 24.205 1.00 63.28 83 ALA A O 1
ATOM 599 N N . THR A 1 84 ? 2.914 -3.160 22.083 1.00 59.19 84 THR A N 1
ATOM 600 C CA . THR A 1 84 ? 4.255 -3.638 21.695 1.00 59.19 84 THR A CA 1
ATOM 601 C C . THR A 1 84 ? 5.307 -2.527 21.608 1.00 59.19 84 THR A C 1
ATOM 603 O O . THR A 1 84 ? 6.299 -2.703 20.902 1.00 59.19 84 THR A O 1
ATOM 606 N N . LEU A 1 85 ? 5.089 -1.374 22.255 1.00 55.97 85 LEU A N 1
ATOM 607 C CA . LEU A 1 85 ? 6.054 -0.263 22.333 1.00 55.97 85 LEU A CA 1
ATOM 608 C C . LEU A 1 85 ? 6.641 0.171 20.967 1.00 55.97 85 LEU A C 1
ATOM 610 O O . LEU A 1 85 ? 7.841 0.386 20.832 1.00 55.97 85 LEU A O 1
ATOM 614 N N . GLY A 1 86 ? 5.803 0.307 19.931 1.00 55.31 86 GLY A N 1
ATOM 615 C CA . GLY A 1 86 ? 6.205 0.972 18.676 1.00 55.31 86 GLY A CA 1
ATOM 616 C C . GLY A 1 86 ? 6.617 0.073 17.501 1.00 55.31 86 GLY A C 1
ATOM 617 O O . GLY A 1 86 ? 6.808 0.583 16.398 1.00 55.31 86 GLY A O 1
ATOM 618 N N . GLY A 1 87 ? 6.656 -1.255 17.658 1.00 57.50 87 GLY A N 1
ATOM 619 C CA . GLY A 1 87 ? 7.043 -2.188 16.579 1.00 57.50 87 GLY A CA 1
ATOM 620 C C . GLY A 1 87 ? 6.156 -2.206 15.313 1.00 57.50 87 GLY A C 1
ATOM 621 O O . GLY A 1 87 ? 6.511 -2.856 14.334 1.00 57.50 87 GLY A O 1
ATOM 622 N N . GLY A 1 88 ? 5.012 -1.510 15.302 1.00 60.31 88 GLY A N 1
ATOM 623 C CA . GLY A 1 88 ? 4.028 -1.512 14.206 1.00 60.31 88 GLY A CA 1
ATOM 624 C C . GLY A 1 88 ? 3.940 -0.227 13.370 1.00 60.31 88 GLY A C 1
ATOM 625 O O . GLY A 1 88 ? 3.016 -0.096 12.566 1.00 60.31 88 GLY A O 1
ATOM 626 N N . ALA A 1 89 ? 4.862 0.729 13.536 1.00 66.31 89 ALA A N 1
ATOM 627 C CA . ALA A 1 89 ? 4.788 2.038 12.870 1.00 66.31 89 ALA A CA 1
ATOM 628 C C . ALA A 1 89 ? 4.693 1.984 11.322 1.00 66.31 89 ALA A C 1
ATOM 630 O O . ALA A 1 89 ? 3.829 2.674 10.774 1.00 66.31 89 ALA A O 1
ATOM 631 N N . PRO A 1 90 ? 5.463 1.138 10.599 1.00 75.31 90 PRO A N 1
ATOM 632 C CA . PRO A 1 90 ? 5.353 1.050 9.138 1.00 75.31 90 PRO A CA 1
ATOM 633 C C . PRO A 1 90 ? 3.985 0.526 8.687 1.00 75.31 90 PRO A C 1
ATOM 635 O O . PRO A 1 90 ? 3.417 1.006 7.711 1.00 75.31 90 PRO A O 1
ATOM 638 N N . ALA A 1 91 ? 3.401 -0.417 9.432 1.00 80.56 91 ALA A N 1
ATOM 639 C CA . ALA A 1 91 ? 2.109 -0.993 9.073 1.00 80.56 91 ALA A CA 1
ATOM 640 C C . ALA A 1 91 ? 0.975 0.045 9.132 1.00 80.56 91 ALA A C 1
ATOM 642 O O . ALA A 1 91 ? 0.105 0.045 8.264 1.00 80.56 91 ALA A O 1
ATOM 643 N N . ARG A 1 92 ? 1.003 0.975 10.100 1.00 79.88 92 ARG A N 1
ATOM 644 C CA . ARG A 1 92 ? 0.009 2.062 10.207 1.00 79.88 92 ARG A CA 1
ATOM 645 C C . ARG A 1 92 ? 0.063 3.025 9.012 1.00 79.88 92 ARG A C 1
ATOM 647 O O . ARG A 1 92 ? -0.979 3.404 8.471 1.00 79.88 92 ARG A O 1
ATOM 654 N N . ALA A 1 93 ? 1.270 3.383 8.574 1.00 81.50 93 ALA A N 1
ATOM 655 C CA . ALA A 1 93 ? 1.469 4.198 7.374 1.00 81.50 93 ALA A CA 1
ATOM 656 C C . ALA A 1 93 ? 0.925 3.479 6.124 1.00 81.50 93 ALA A C 1
ATOM 658 O O . ALA A 1 93 ? 0.145 4.047 5.357 1.00 81.50 93 ALA A O 1
ATOM 659 N N . GLY A 1 94 ? 1.208 2.176 6.006 1.00 85.38 94 GLY A N 1
ATOM 660 C CA . GLY A 1 94 ? 0.685 1.330 4.936 1.00 85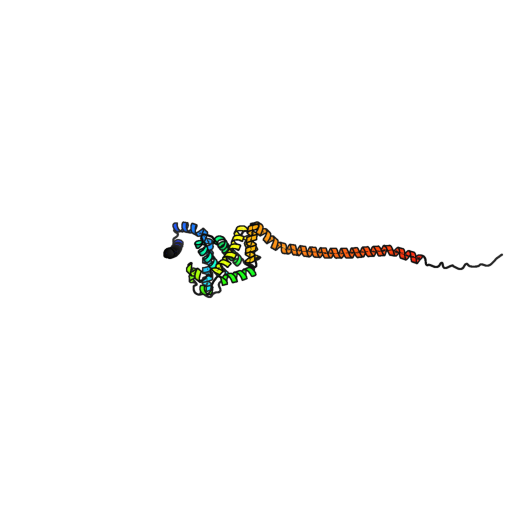.38 94 GLY A CA 1
ATOM 661 C C . GLY A 1 94 ? -0.843 1.285 4.852 1.00 85.38 94 GLY A C 1
ATOM 66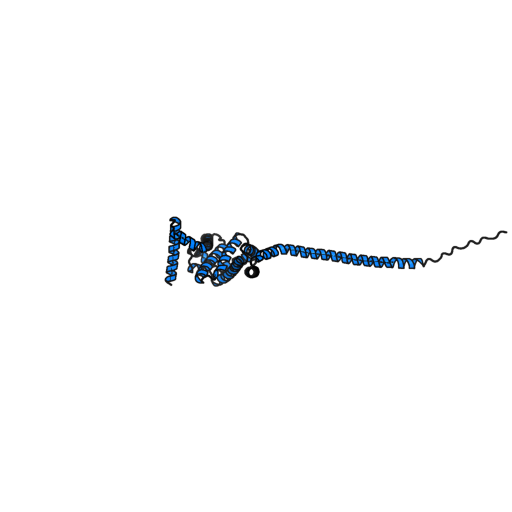2 O O . GLY A 1 94 ? -1.381 1.375 3.750 1.00 85.38 94 GLY A O 1
ATOM 663 N N . VAL A 1 95 ? -1.556 1.202 5.987 1.00 88.88 95 VAL A N 1
ATOM 664 C CA . VAL A 1 95 ? -3.040 1.238 6.014 1.00 88.88 95 VAL A CA 1
ATOM 665 C C . VAL A 1 95 ? -3.554 2.526 5.391 1.00 88.88 95 VAL A C 1
ATOM 667 O O . VAL A 1 95 ? -4.411 2.505 4.505 1.00 88.88 95 VAL A O 1
ATOM 670 N N . SER A 1 96 ? -2.999 3.647 5.833 1.00 86.44 96 SER A N 1
ATOM 671 C CA . SER A 1 96 ? -3.424 4.976 5.409 1.00 86.44 96 SER A CA 1
ATOM 672 C C . SER A 1 96 ? -3.201 5.181 3.914 1.00 86.44 96 SER A C 1
ATOM 674 O O . SER A 1 96 ? -4.098 5.630 3.194 1.00 86.44 96 SER A O 1
ATOM 676 N N . LEU A 1 97 ? -2.036 4.767 3.412 1.00 89.31 97 LEU A N 1
ATOM 677 C CA . LEU A 1 97 ? -1.751 4.802 1.985 1.00 89.31 97 LEU A CA 1
ATOM 678 C C . LEU A 1 97 ? -2.648 3.887 1.165 1.00 89.31 97 LEU A C 1
ATOM 680 O O . LEU A 1 97 ? -3.085 4.293 0.089 1.00 89.31 97 LEU A O 1
ATOM 684 N N . LEU A 1 98 ? -2.944 2.678 1.643 1.00 91.44 98 LEU A N 1
ATOM 685 C CA . LEU A 1 98 ? -3.850 1.774 0.937 1.00 91.44 98 LEU A CA 1
ATOM 686 C C . LEU A 1 98 ? -5.258 2.355 0.846 1.00 91.44 98 LEU A C 1
ATOM 688 O O . LEU A 1 98 ? -5.886 2.251 -0.207 1.00 91.44 98 LEU A O 1
ATOM 692 N N . LYS A 1 99 ? -5.734 3.033 1.896 1.00 90.25 99 LYS A N 1
ATOM 693 C CA . LYS A 1 99 ? -7.007 3.764 1.854 1.00 90.25 99 LYS A CA 1
ATOM 694 C C . LYS A 1 99 ? -6.990 4.878 0.810 1.00 90.25 99 LYS A C 1
ATOM 696 O O . LYS A 1 99 ? -7.934 4.996 0.028 1.00 90.25 99 LYS A O 1
ATOM 701 N N . VAL A 1 100 ? -5.917 5.669 0.752 1.00 90.44 100 VAL A N 1
ATOM 702 C CA . VAL A 1 100 ? -5.752 6.726 -0.262 1.00 90.44 100 VAL A CA 1
ATOM 703 C C . VAL A 1 100 ? -5.689 6.130 -1.670 1.00 90.44 100 VAL A C 1
ATOM 705 O O . VAL A 1 100 ? -6.376 6.610 -2.572 1.00 90.44 100 VAL A O 1
ATOM 708 N N . ALA A 1 101 ? -4.923 5.057 -1.866 1.00 89.69 101 ALA A N 1
ATOM 709 C CA . ALA A 1 101 ? -4.801 4.372 -3.148 1.00 89.69 101 ALA A CA 1
ATOM 710 C C . ALA A 1 101 ? -6.138 3.771 -3.600 1.00 89.69 101 ALA A C 1
ATOM 712 O O . ALA A 1 101 ? -6.514 3.934 -4.759 1.00 89.69 101 ALA A O 1
ATOM 713 N N . ARG A 1 102 ? -6.895 3.149 -2.687 1.00 90.56 102 ARG A N 1
ATOM 714 C CA . ARG A 1 102 ? -8.237 2.609 -2.944 1.00 90.56 102 ARG A CA 1
ATOM 715 C C . ARG A 1 102 ? -9.211 3.701 -3.375 1.00 90.56 102 ARG A C 1
ATOM 717 O O . ARG A 1 102 ? -9.889 3.529 -4.386 1.00 90.56 102 ARG A O 1
ATOM 724 N N . ARG A 1 103 ? -9.251 4.824 -2.647 1.00 88.69 103 ARG A N 1
ATOM 725 C CA . ARG A 1 103 ? -10.100 5.986 -2.975 1.00 88.69 103 ARG A CA 1
ATOM 726 C C . ARG A 1 103 ? -9.715 6.622 -4.306 1.00 88.69 103 ARG A C 1
ATOM 728 O O . ARG A 1 103 ? -10.582 7.034 -5.062 1.00 88.69 103 ARG A O 1
ATOM 735 N N . GLY A 1 104 ? -8.418 6.677 -4.600 1.00 87.50 104 GLY A N 1
ATOM 736 C CA . GLY A 1 104 ? -7.892 7.228 -5.845 1.00 87.50 104 GLY A CA 1
ATOM 737 C C . GLY A 1 104 ? -7.903 6.265 -7.035 1.00 87.50 104 GLY A C 1
ATOM 738 O O . GLY A 1 104 ? -7.334 6.619 -8.067 1.00 87.50 104 GLY A O 1
ATOM 739 N N . GLY A 1 105 ? -8.454 5.050 -6.896 1.00 88.38 105 GLY A N 1
ATOM 740 C CA . GLY A 1 105 ? -8.442 4.036 -7.958 1.00 88.38 105 GLY A CA 1
ATOM 741 C C . GLY A 1 105 ? -7.030 3.646 -8.416 1.00 88.38 105 GLY A C 1
ATOM 742 O O . GLY A 1 105 ? -6.801 3.398 -9.594 1.00 88.38 105 GLY A O 1
ATOM 743 N N . ARG A 1 106 ? -6.051 3.666 -7.504 1.00 89.94 106 ARG A N 1
ATOM 744 C CA . ARG A 1 106 ? -4.621 3.419 -7.778 1.00 89.94 106 ARG A CA 1
ATOM 745 C C . ARG A 1 106 ? -4.129 2.051 -7.311 1.00 89.94 106 ARG A C 1
ATOM 747 O O . ARG A 1 106 ? -2.931 1.866 -7.137 1.00 89.94 106 ARG A O 1
ATOM 754 N N . LEU A 1 107 ? -5.041 1.117 -7.083 1.00 91.38 107 LEU A N 1
ATOM 755 C CA . LEU A 1 107 ? -4.712 -0.282 -6.831 1.00 91.38 107 LEU A CA 1
ATOM 756 C C . LEU A 1 107 ? -4.940 -1.058 -8.126 1.00 91.38 107 LEU A C 1
ATOM 758 O O . LEU A 1 107 ? -5.965 -0.852 -8.778 1.00 91.38 107 LEU A O 1
ATOM 762 N N . SER A 1 108 ? -4.009 -1.938 -8.494 1.00 92.44 108 SER A N 1
ATOM 763 C CA . SER A 1 108 ? -4.254 -2.888 -9.583 1.00 92.44 108 SER A CA 1
ATOM 764 C C . SER A 1 108 ? -5.436 -3.811 -9.244 1.00 92.44 108 SER A C 1
ATOM 766 O O . SER A 1 108 ? -5.778 -4.003 -8.072 1.00 92.44 108 SER A O 1
ATOM 768 N N . ALA A 1 109 ? -6.053 -4.419 -10.259 1.00 92.75 109 ALA A N 1
ATOM 769 C CA . ALA A 1 109 ? -7.156 -5.357 -10.050 1.00 92.75 109 ALA A CA 1
ATOM 770 C C . ALA A 1 109 ? -6.728 -6.580 -9.216 1.00 92.75 109 ALA A C 1
ATOM 772 O O . ALA A 1 109 ? -7.449 -6.983 -8.302 1.00 92.75 109 ALA A O 1
ATOM 773 N N . GLY A 1 110 ? -5.534 -7.124 -9.484 1.00 91.06 110 GLY A N 1
ATOM 774 C CA . GLY A 1 110 ? -4.970 -8.247 -8.731 1.00 91.06 110 GLY A CA 1
ATOM 775 C C . GLY A 1 110 ? -4.737 -7.892 -7.264 1.00 91.06 110 GLY A C 1
ATOM 776 O O . GLY A 1 110 ? -5.191 -8.610 -6.369 1.00 91.06 110 GLY A O 1
ATOM 777 N N . LEU A 1 111 ? -4.133 -6.728 -7.007 1.00 92.50 111 LEU A N 1
ATOM 778 C CA . LEU A 1 111 ? -3.851 -6.279 -5.647 1.00 92.50 111 LEU A CA 1
ATOM 779 C C . LEU A 1 111 ? -5.137 -5.972 -4.885 1.00 92.50 111 LEU A C 1
ATOM 781 O O . LEU A 1 111 ? -5.244 -6.316 -3.711 1.00 92.50 111 LEU A O 1
ATOM 785 N N . LEU A 1 112 ? -6.126 -5.367 -5.544 1.00 93.44 112 LEU A N 1
ATOM 786 C CA . LEU A 1 112 ? -7.436 -5.114 -4.954 1.00 93.44 112 LEU A CA 1
ATOM 787 C C . LEU A 1 112 ? -8.141 -6.425 -4.580 1.00 93.44 112 LEU A C 1
ATOM 789 O O . LEU A 1 112 ? -8.665 -6.541 -3.471 1.00 93.44 112 LEU A O 1
ATOM 793 N N . ALA A 1 113 ? -8.125 -7.423 -5.467 1.00 93.75 113 ALA A N 1
ATOM 794 C CA . ALA A 1 113 ? -8.719 -8.732 -5.210 1.00 93.75 113 ALA A CA 1
ATOM 795 C C . ALA A 1 113 ? -8.006 -9.465 -4.061 1.00 93.75 113 ALA A C 1
ATOM 797 O O . ALA A 1 113 ? -8.661 -9.975 -3.147 1.00 93.75 113 ALA A O 1
ATOM 798 N N . GLY A 1 114 ? -6.669 -9.468 -4.068 1.00 93.25 114 GLY A N 1
ATOM 799 C CA . GLY A 1 114 ? -5.850 -10.044 -3.003 1.00 93.25 114 GLY A CA 1
ATOM 800 C C . GLY A 1 114 ? -6.087 -9.360 -1.658 1.00 93.25 114 GLY A C 1
ATOM 801 O O . GLY A 1 114 ? -6.354 -10.032 -0.665 1.00 93.25 114 GLY A O 1
ATOM 802 N N . LEU A 1 115 ? -6.092 -8.025 -1.638 1.00 93.50 115 LEU A N 1
ATOM 803 C CA . LEU A 1 115 ? -6.375 -7.229 -0.446 1.00 93.50 115 LEU A CA 1
ATOM 804 C C . LEU A 1 115 ? -7.779 -7.505 0.099 1.00 93.50 115 LEU A C 1
ATOM 806 O O . LEU A 1 115 ? -7.934 -7.698 1.300 1.00 93.50 115 LEU A O 1
ATOM 810 N N . THR A 1 116 ? -8.790 -7.566 -0.771 1.00 93.44 116 THR A N 1
ATOM 811 C CA . THR A 1 116 ? -10.173 -7.882 -0.376 1.00 93.44 116 THR A CA 1
ATOM 812 C C . THR A 1 116 ? -10.242 -9.246 0.301 1.00 93.44 116 THR A C 1
ATOM 814 O O . THR A 1 116 ? -10.863 -9.386 1.355 1.00 93.44 116 THR A O 1
ATOM 817 N N . ARG A 1 117 ? -9.560 -10.250 -0.264 1.00 93.44 117 ARG A N 1
ATOM 818 C CA . ARG A 1 117 ? -9.470 -11.586 0.333 1.00 93.44 117 ARG A CA 1
ATOM 819 C C . ARG A 1 117 ? -8.779 -11.543 1.696 1.00 93.44 117 ARG A C 1
ATOM 821 O O . ARG A 1 117 ? -9.342 -12.042 2.663 1.00 93.44 117 ARG A O 1
ATOM 828 N N . SER A 1 118 ? -7.621 -10.893 1.802 1.00 93.38 118 SER A N 1
ATOM 829 C CA . SER A 1 118 ? -6.893 -10.764 3.072 1.00 93.38 118 SER A CA 1
ATOM 830 C C . SER A 1 118 ? -7.704 -10.035 4.144 1.00 93.38 118 SER A C 1
ATOM 832 O O . SER A 1 118 ? -7.678 -10.435 5.307 1.00 93.38 118 SER A O 1
ATOM 834 N N . VAL A 1 119 ? -8.461 -9.002 3.770 1.00 92.94 119 VAL A N 1
ATOM 835 C CA . VAL A 1 119 ? -9.365 -8.280 4.672 1.00 92.94 119 VAL A CA 1
ATOM 836 C C . VAL A 1 119 ? -10.493 -9.193 5.157 1.00 92.94 119 VAL A C 1
ATOM 838 O O . VAL A 1 119 ? -10.683 -9.308 6.365 1.00 92.94 119 VAL A O 1
ATOM 841 N N . ARG A 1 120 ? -11.182 -9.906 4.256 1.00 91.94 120 ARG A N 1
ATOM 842 C CA . ARG A 1 120 ? -12.240 -10.874 4.614 1.00 91.94 120 ARG A CA 1
ATOM 843 C C . ARG A 1 120 ? -11.733 -12.032 5.473 1.00 91.94 120 ARG A C 1
ATOM 845 O O . ARG A 1 120 ? -12.454 -12.519 6.335 1.00 91.94 120 ARG A O 1
ATOM 852 N N . GLU A 1 121 ? -10.499 -12.478 5.261 1.00 92.06 121 GLU A N 1
ATOM 853 C CA . GLU A 1 121 ? -9.882 -13.512 6.095 1.00 92.06 121 GLU A CA 1
ATOM 854 C C . GLU A 1 121 ? -9.478 -12.989 7.475 1.00 92.06 121 GLU A C 1
ATOM 856 O O . GLU A 1 121 ? -9.494 -13.751 8.442 1.00 92.06 121 GLU A O 1
ATOM 861 N N . THR A 1 122 ? -9.115 -11.709 7.571 1.00 91.38 122 THR A N 1
ATOM 862 C CA . THR A 1 122 ? -8.691 -11.065 8.821 1.00 91.38 122 THR A CA 1
ATOM 863 C C . THR A 1 122 ? -9.869 -10.659 9.692 1.00 91.38 122 THR A C 1
ATOM 865 O O . THR A 1 122 ? -9.764 -10.696 10.917 1.00 91.38 122 THR A O 1
ATOM 868 N N . ILE A 1 123 ? -10.977 -10.264 9.073 1.00 89.12 123 ILE A N 1
ATOM 869 C CA . ILE A 1 123 ? -12.081 -9.592 9.743 1.00 89.12 123 ILE A CA 1
ATOM 870 C C . ILE A 1 123 ? -13.345 -10.423 9.621 1.00 89.12 123 ILE A C 1
ATOM 872 O O . ILE A 1 123 ? -13.830 -10.707 8.528 1.00 89.12 123 ILE A O 1
ATOM 876 N N . ASP A 1 124 ? -13.906 -10.778 10.771 1.00 89.50 124 ASP A N 1
ATOM 877 C CA . ASP A 1 124 ? -15.184 -11.462 10.845 1.00 89.50 124 ASP A CA 1
ATOM 878 C C . ASP A 1 124 ? -16.330 -10.457 10.658 1.00 89.50 124 ASP A C 1
ATOM 880 O O . ASP A 1 124 ? -16.850 -9.860 11.606 1.00 89.50 124 ASP A O 1
ATOM 884 N N . PHE A 1 125 ? -16.724 -10.258 9.397 1.00 84.25 125 PHE A N 1
ATOM 885 C CA . PHE A 1 125 ? -17.837 -9.381 9.031 1.00 84.25 125 PHE A CA 1
ATOM 886 C C . PHE A 1 125 ? -19.179 -9.836 9.628 1.00 84.25 125 PHE A C 1
ATOM 888 O O . PHE A 1 125 ? -20.054 -9.003 9.873 1.00 84.25 125 PHE A O 1
ATOM 895 N N . ALA A 1 126 ? -19.346 -11.130 9.921 1.00 84.06 126 ALA A N 1
ATOM 896 C CA . ALA A 1 126 ? -20.546 -11.629 10.584 1.00 84.06 126 ALA A CA 1
ATOM 897 C C . ALA A 1 126 ? -20.560 -11.236 12.070 1.00 84.06 126 ALA A C 1
ATOM 899 O O . ALA A 1 126 ? -21.602 -10.834 12.587 1.00 84.06 126 ALA A O 1
ATOM 900 N N . ALA A 1 127 ? -19.414 -11.296 12.754 1.00 81.94 127 ALA A N 1
ATOM 901 C CA . ALA A 1 127 ? -19.267 -10.780 14.116 1.00 81.94 127 ALA A CA 1
ATOM 902 C C . ALA A 1 127 ? -19.470 -9.255 14.171 1.00 81.94 127 ALA A C 1
ATOM 904 O O . ALA A 1 127 ? -20.197 -8.767 15.035 1.00 81.94 127 ALA A O 1
ATOM 905 N N . LEU A 1 128 ? -18.920 -8.515 13.202 1.00 78.88 128 LEU A N 1
ATOM 906 C CA . LEU A 1 128 ? -19.144 -7.072 13.026 1.00 78.88 128 LEU A CA 1
ATOM 907 C C . LEU A 1 128 ? -20.621 -6.711 12.900 1.00 78.88 128 LEU A C 1
ATOM 909 O O . LEU A 1 128 ? -21.091 -5.784 13.554 1.00 78.88 128 LEU A O 1
ATOM 913 N N . ARG A 1 129 ? -21.366 -7.464 12.085 1.00 77.62 129 ARG A N 1
ATOM 914 C CA . ARG A 1 129 ? -22.793 -7.219 11.849 1.00 77.62 129 ARG A CA 1
ATOM 915 C C . ARG A 1 129 ? -23.648 -7.488 13.090 1.00 77.62 129 ARG A C 1
ATOM 917 O O . ARG A 1 129 ? -24.675 -6.845 13.268 1.00 77.62 129 ARG A O 1
ATOM 924 N N . ARG A 1 130 ? -23.216 -8.401 13.966 1.00 73.94 130 ARG A N 1
ATOM 925 C CA . ARG A 1 130 ? -23.877 -8.683 15.254 1.00 73.94 130 ARG A CA 1
ATOM 926 C C . ARG A 1 130 ? -23.563 -7.648 16.333 1.00 73.94 130 ARG A C 1
ATOM 928 O O . ARG A 1 130 ? -24.320 -7.532 17.290 1.00 73.94 130 ARG A O 1
ATOM 935 N N . ALA A 1 131 ? -22.462 -6.913 16.194 1.00 67.31 131 ALA A N 1
ATOM 936 C CA . ALA A 1 131 ? -22.010 -5.950 17.187 1.00 67.31 131 ALA A CA 1
ATOM 937 C C . ALA A 1 131 ? -21.528 -4.642 16.532 1.00 67.31 131 ALA A C 1
ATOM 939 O O . ALA A 1 131 ? -20.355 -4.291 16.647 1.00 67.31 131 ALA A O 1
ATOM 940 N N . PRO A 1 132 ? -22.414 -3.860 15.888 1.00 60.41 132 PRO A N 1
ATOM 941 C CA . PRO A 1 132 ? -22.028 -2.588 15.270 1.00 60.41 132 PRO A CA 1
ATOM 942 C C . PRO A 1 132 ? -21.493 -1.577 16.300 1.00 60.41 132 PRO A C 1
ATOM 944 O O . PRO A 1 132 ? -20.597 -0.786 16.007 1.00 60.41 132 PRO A O 1
ATOM 947 N N . ALA A 1 133 ? -21.958 -1.670 17.551 1.00 54.34 133 ALA A N 1
ATOM 948 C CA . ALA A 1 133 ? -21.439 -0.895 18.674 1.00 54.34 133 ALA A CA 1
ATOM 949 C C . ALA A 1 133 ? -19.989 -1.258 19.052 1.00 54.34 133 ALA A C 1
ATOM 951 O O . ALA A 1 133 ? -19.295 -0.420 19.613 1.00 54.34 133 ALA A O 1
ATOM 952 N N . ALA A 1 134 ? -19.490 -2.457 18.720 1.00 54.62 134 ALA A N 1
ATOM 953 C CA . ALA A 1 134 ? -18.103 -2.864 18.980 1.00 54.62 134 ALA A CA 1
ATOM 954 C C . ALA A 1 134 ? -17.091 -2.029 18.174 1.00 54.62 134 ALA A C 1
ATOM 956 O O . ALA A 1 134 ? -15.977 -1.791 18.638 1.00 54.62 134 ALA A O 1
ATOM 957 N N . VAL A 1 135 ? -17.503 -1.545 16.999 1.00 52.06 135 VAL A N 1
ATOM 958 C CA . VAL A 1 135 ? -16.724 -0.622 16.161 1.00 52.06 135 VAL A CA 1
ATOM 959 C C . VAL A 1 135 ? -16.753 0.796 16.728 1.00 52.06 135 VAL A C 1
ATOM 961 O O . VAL A 1 135 ? -15.733 1.476 16.738 1.00 52.06 135 VAL A O 1
ATOM 964 N N . ALA A 1 136 ? -17.909 1.225 17.242 1.00 51.28 136 ALA A N 1
ATOM 965 C CA . ALA A 1 136 ? -18.090 2.548 17.836 1.00 51.28 136 ALA A CA 1
ATOM 966 C C . ALA A 1 136 ? -17.469 2.678 19.240 1.00 51.28 136 ALA A C 1
ATOM 968 O O . ALA A 1 136 ? -17.068 3.768 19.633 1.00 51.28 136 ALA A O 1
ATOM 969 N N . ALA A 1 137 ? -17.372 1.578 19.993 1.00 53.34 137 ALA A N 1
ATOM 970 C CA . ALA A 1 137 ? -16.936 1.574 21.389 1.00 53.34 137 ALA A CA 1
ATOM 971 C C . ALA A 1 137 ? -15.409 1.546 21.579 1.00 53.34 137 ALA A C 1
ATOM 973 O O . ALA A 1 137 ? -14.952 1.605 22.718 1.00 53.34 137 ALA A O 1
ATOM 974 N N . LEU A 1 138 ? -14.621 1.433 20.498 1.00 53.19 138 LEU A N 1
ATOM 975 C CA . LEU A 1 138 ? -13.149 1.538 20.506 1.00 53.19 138 LEU A CA 1
ATOM 976 C C . LEU A 1 138 ? -12.445 0.682 21.579 1.00 53.19 138 LEU A C 1
ATOM 978 O O . LEU A 1 138 ? -11.375 1.024 22.079 1.00 53.19 138 LEU A O 1
ATOM 982 N N . GLY A 1 139 ? -13.038 -0.456 21.945 1.00 56.31 139 GLY A N 1
ATOM 983 C CA . GLY A 1 139 ? -12.511 -1.339 22.980 1.00 56.31 139 GLY A CA 1
ATOM 984 C C . GLY A 1 139 ? -11.613 -2.430 22.400 1.00 56.31 139 GLY A C 1
ATOM 985 O O . GLY A 1 139 ? -12.025 -3.180 21.516 1.00 56.31 139 GLY A O 1
ATOM 986 N N . GLY A 1 140 ? -10.411 -2.610 22.959 1.00 60.19 140 GLY A N 1
ATOM 987 C CA . GLY A 1 140 ? -9.486 -3.679 22.547 1.00 60.19 140 GLY A CA 1
ATOM 988 C C . GLY A 1 140 ? -10.072 -5.100 22.643 1.00 60.19 140 GLY A C 1
ATOM 989 O O . GLY A 1 140 ? -9.722 -5.968 21.846 1.00 60.19 140 GLY A O 1
ATOM 990 N N . ALA A 1 141 ? -11.012 -5.343 23.566 1.00 61.88 141 ALA A N 1
ATOM 991 C CA . ALA A 1 141 ? -11.707 -6.630 23.691 1.00 61.88 141 ALA A CA 1
ATOM 992 C C . ALA A 1 141 ? -12.704 -6.889 22.544 1.00 61.88 141 ALA A C 1
ATOM 994 O O . ALA A 1 141 ? -12.801 -8.013 22.059 1.00 61.88 141 ALA A O 1
ATOM 995 N N . ALA A 1 142 ? -13.389 -5.840 22.082 1.00 65.94 142 ALA A N 1
ATOM 996 C CA . ALA A 1 142 ? -14.299 -5.867 20.938 1.00 65.94 142 ALA A CA 1
ATOM 997 C C . ALA A 1 142 ? -13.541 -6.057 19.612 1.00 65.94 142 ALA A C 1
ATOM 999 O O . ALA A 1 142 ? -13.971 -6.813 18.745 1.00 65.94 142 ALA A O 1
ATOM 1000 N N . LEU A 1 143 ? -12.364 -5.440 19.477 1.00 72.25 143 LEU A N 1
ATOM 1001 C CA . LEU A 1 143 ? -11.478 -5.669 18.331 1.00 72.25 143 LEU A CA 1
ATOM 1002 C C . LEU A 1 143 ? -10.975 -7.120 18.280 1.00 72.25 143 LEU A C 1
ATOM 1004 O O . LEU A 1 143 ? -10.892 -7.697 17.201 1.00 72.25 143 LEU A O 1
ATOM 1008 N N . LYS A 1 144 ? -10.686 -7.743 19.429 1.00 75.31 144 LYS A N 1
ATOM 1009 C CA . LYS A 1 144 ? -10.167 -9.120 19.490 1.00 75.31 144 LYS A CA 1
ATOM 1010 C C . LYS A 1 144 ? -11.177 -10.184 19.037 1.00 75.31 144 LYS A C 1
ATOM 1012 O O . LYS A 1 144 ? -10.756 -11.217 18.528 1.00 75.31 144 LYS A O 1
ATOM 1017 N N . SER A 1 145 ? -12.480 -9.965 19.224 1.00 76.25 145 SER A N 1
ATOM 1018 C CA . SER A 1 145 ? -13.515 -10.909 18.768 1.00 76.25 145 SER A CA 1
ATOM 1019 C C . SER A 1 145 ? -13.819 -10.790 17.274 1.00 76.25 145 SER A C 1
ATOM 1021 O O . SER A 1 145 ? -14.279 -11.749 16.663 1.00 76.25 145 SER A O 1
ATOM 1023 N N . VAL A 1 146 ? -13.548 -9.625 16.686 1.00 83.38 146 VAL A N 1
ATOM 1024 C CA . VAL A 1 146 ? -13.789 -9.333 15.268 1.00 83.38 146 VAL A CA 1
ATOM 1025 C C . VAL A 1 146 ? -12.555 -9.615 14.410 1.00 83.38 146 VAL A C 1
ATOM 1027 O O . VAL A 1 146 ? -12.678 -9.972 13.239 1.00 83.38 146 VAL A O 1
ATOM 1030 N N . VAL A 1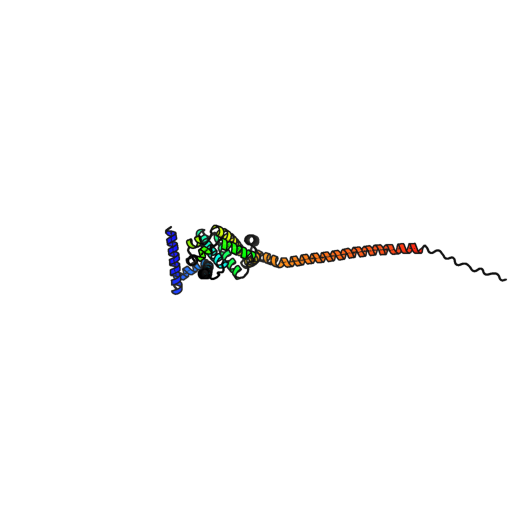 147 ? -11.357 -9.448 14.974 1.00 86.69 147 VAL A N 1
ATOM 1031 C CA . VAL A 1 147 ? -10.096 -9.525 14.236 1.00 86.69 147 VAL A CA 1
ATOM 1032 C C . VAL A 1 147 ? -9.357 -10.817 14.550 1.00 86.69 147 VAL A C 1
ATOM 1034 O O . VAL A 1 147 ? -8.947 -11.078 15.681 1.00 86.69 147 VAL A O 1
ATOM 1037 N N . ARG A 1 148 ? -9.101 -11.606 13.508 1.00 89.12 148 ARG A N 1
ATOM 1038 C CA . ARG A 1 148 ? -8.289 -12.820 13.585 1.00 89.12 148 ARG A CA 1
ATOM 1039 C C . ARG A 1 148 ? -6.816 -12.435 13.652 1.00 89.12 148 ARG A C 1
ATOM 1041 O O . ARG A 1 148 ? -6.217 -12.052 12.648 1.00 89.12 148 ARG A O 1
ATOM 1048 N N . ALA A 1 149 ? -6.228 -12.538 14.843 1.00 85.44 149 ALA A N 1
ATOM 1049 C CA . ALA A 1 149 ? -4.877 -12.048 15.127 1.00 85.44 149 ALA A CA 1
ATOM 1050 C C . ALA A 1 149 ? -3.790 -12.638 14.206 1.00 85.44 149 ALA A C 1
ATOM 1052 O O . ALA A 1 149 ? -2.864 -11.929 13.819 1.00 85.44 149 ALA A O 1
ATOM 1053 N N . GLU A 1 150 ? -3.905 -13.912 13.828 1.00 85.62 150 GLU A N 1
ATOM 1054 C CA . GLU A 1 150 ? -2.968 -14.579 12.912 1.00 85.62 150 GLU A CA 1
ATOM 1055 C C . GLU A 1 150 ? -2.985 -13.933 11.525 1.00 85.62 150 GLU A C 1
ATOM 1057 O O . GLU A 1 150 ? -1.945 -13.540 11.004 1.00 85.62 150 GLU A O 1
ATOM 1062 N N . ARG A 1 151 ? -4.181 -13.730 10.969 1.00 90.50 151 ARG A N 1
ATOM 1063 C CA . ARG A 1 151 ? -4.377 -13.123 9.647 1.00 90.50 151 ARG A CA 1
ATOM 1064 C C . ARG A 1 151 ? -4.053 -11.631 9.647 1.00 90.50 151 ARG A C 1
ATOM 1066 O O . ARG A 1 151 ? -3.482 -11.125 8.683 1.00 90.50 151 ARG A O 1
ATOM 1073 N N . LEU A 1 152 ? -4.300 -10.951 10.770 1.00 88.31 152 LEU A N 1
ATOM 1074 C CA . LEU A 1 152 ? -3.886 -9.563 10.972 1.00 88.31 152 LEU A CA 1
ATOM 1075 C C . LEU A 1 152 ? -2.365 -9.408 10.898 1.00 88.31 152 LEU A C 1
ATOM 1077 O O . LEU A 1 152 ? -1.896 -8.383 10.415 1.00 88.31 152 LEU A O 1
ATOM 1081 N N . ARG A 1 153 ? -1.579 -10.399 11.342 1.00 87.81 153 ARG A N 1
ATOM 1082 C CA . ARG A 1 153 ? -0.114 -10.355 11.197 1.00 87.81 153 ARG A CA 1
ATOM 1083 C C . ARG A 1 153 ? 0.302 -10.439 9.735 1.00 87.81 153 ARG A C 1
ATOM 1085 O O . ARG A 1 153 ? 1.180 -9.685 9.330 1.00 87.81 153 ARG A O 1
ATOM 1092 N N . ASP A 1 154 ? -0.322 -11.309 8.947 1.00 90.19 154 ASP A N 1
ATOM 1093 C CA . ASP A 1 154 ? -0.008 -11.444 7.520 1.00 90.19 154 ASP A CA 1
ATOM 1094 C C . ASP A 1 154 ? -0.377 -10.174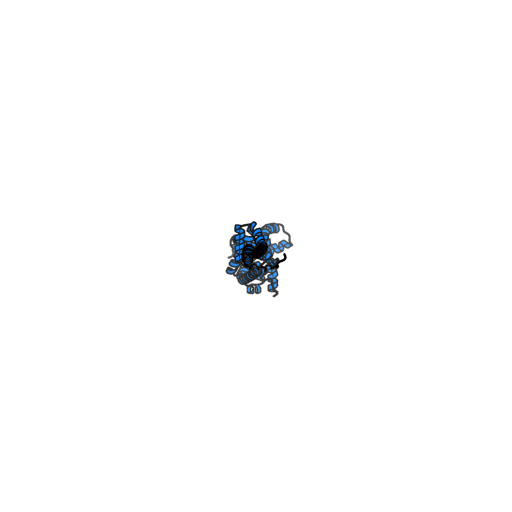 6.743 1.00 90.19 154 ASP A C 1
ATOM 1096 O O . ASP A 1 154 ? 0.455 -9.632 6.011 1.00 90.19 154 ASP A O 1
ATOM 1100 N N . LEU A 1 155 ? -1.578 -9.635 6.985 1.00 90.94 155 LEU A N 1
ATOM 1101 C CA . LEU A 1 155 ? -1.995 -8.338 6.450 1.00 90.94 155 LEU A CA 1
ATOM 1102 C C . LEU A 1 155 ? -1.062 -7.218 6.939 1.00 90.94 155 LEU A C 1
ATOM 1104 O O . LEU A 1 155 ? -0.608 -6.397 6.149 1.00 90.94 155 LEU A O 1
ATOM 1108 N N . GLY A 1 156 ? -0.713 -7.223 8.224 1.00 89.88 156 GLY A N 1
ATOM 1109 C CA . GLY A 1 156 ? 0.196 -6.272 8.858 1.00 89.88 156 GLY A CA 1
ATOM 1110 C C . GLY A 1 156 ? 1.600 -6.272 8.255 1.00 89.88 156 GLY A C 1
ATOM 1111 O O . GLY A 1 156 ? 2.195 -5.205 8.141 1.00 89.88 156 GLY A O 1
ATOM 1112 N N . ARG A 1 157 ? 2.119 -7.424 7.804 1.00 90.38 157 ARG A N 1
ATOM 1113 C CA . ARG A 1 157 ? 3.392 -7.494 7.065 1.00 90.38 157 ARG A CA 1
ATOM 1114 C C . ARG A 1 157 ? 3.287 -6.817 5.704 1.00 90.38 157 ARG A C 1
ATOM 1116 O O . ARG A 1 157 ? 4.144 -6.003 5.388 1.00 90.38 157 ARG A O 1
ATOM 1123 N N . MET A 1 158 ? 2.227 -7.092 4.940 1.00 92.75 158 MET A N 1
ATOM 1124 C CA . MET A 1 158 ? 2.007 -6.432 3.645 1.00 92.75 158 MET A CA 1
ATOM 1125 C C . MET A 1 158 ? 1.865 -4.915 3.814 1.00 92.75 158 MET A C 1
ATOM 1127 O O . MET A 1 158 ? 2.461 -4.139 3.072 1.00 92.75 158 MET A O 1
ATOM 1131 N N . LEU A 1 159 ? 1.103 -4.485 4.821 1.00 92.25 159 LEU A N 1
ATOM 1132 C CA . LEU A 1 159 ? 0.963 -3.077 5.180 1.00 92.25 159 LEU A CA 1
ATOM 1133 C C . LEU A 1 159 ? 2.308 -2.478 5.608 1.00 92.25 159 LEU A C 1
ATOM 1135 O O . LEU A 1 159 ? 2.641 -1.368 5.206 1.00 92.25 159 LEU A O 1
ATOM 1139 N N . GLY A 1 160 ? 3.105 -3.227 6.370 1.00 91.81 160 GLY A N 1
ATOM 1140 C CA . GLY A 1 160 ? 4.464 -2.852 6.744 1.00 91.81 160 GLY A CA 1
ATOM 1141 C C . GLY A 1 160 ? 5.363 -2.639 5.529 1.00 91.81 160 GLY A C 1
ATOM 1142 O O . GLY A 1 160 ? 6.022 -1.609 5.452 1.00 91.81 160 GLY A O 1
ATOM 1143 N N . ASP A 1 161 ? 5.326 -3.545 4.549 1.00 94.12 161 ASP A N 1
ATOM 1144 C CA . ASP A 1 161 ? 6.081 -3.421 3.298 1.00 94.12 161 ASP A CA 1
ATOM 1145 C C . ASP A 1 161 ? 5.685 -2.148 2.530 1.00 94.12 161 ASP A C 1
ATOM 1147 O O . ASP A 1 161 ? 6.548 -1.421 2.035 1.00 94.12 161 ASP A O 1
ATOM 1151 N N . VAL A 1 162 ? 4.389 -1.822 2.472 1.00 93.81 162 VAL A N 1
ATOM 1152 C CA . VAL A 1 162 ? 3.907 -0.591 1.824 1.00 93.81 162 VAL A CA 1
ATOM 1153 C C . VAL A 1 162 ? 4.337 0.663 2.588 1.00 93.81 162 VAL A C 1
ATOM 1155 O O . VAL A 1 162 ? 4.744 1.644 1.963 1.00 93.81 162 VAL A O 1
ATOM 1158 N N . GLY A 1 163 ? 4.294 0.638 3.920 1.00 91.50 163 GLY A N 1
ATOM 1159 C CA . GLY A 1 163 ? 4.796 1.738 4.743 1.00 91.50 163 GLY A CA 1
ATOM 1160 C C . GLY A 1 163 ? 6.306 1.931 4.616 1.00 91.50 163 GLY A C 1
ATOM 1161 O O . GLY A 1 163 ? 6.780 3.060 4.542 1.00 91.50 163 GLY A O 1
ATOM 1162 N N . THR A 1 164 ? 7.075 0.847 4.505 1.00 92.00 164 THR A N 1
ATOM 1163 C CA . THR A 1 164 ? 8.516 0.910 4.224 1.00 92.00 164 THR A CA 1
ATOM 1164 C C . THR A 1 164 ? 8.782 1.491 2.837 1.00 92.00 164 THR A C 1
ATOM 1166 O O . THR A 1 164 ? 9.639 2.362 2.687 1.00 92.00 164 THR A O 1
ATOM 1169 N N . LEU A 1 165 ? 8.019 1.067 1.825 1.00 93.81 165 LEU A N 1
ATOM 1170 C CA . LEU A 1 165 ? 8.086 1.622 0.474 1.00 93.81 165 LEU A CA 1
ATOM 1171 C C . LEU A 1 165 ? 7.813 3.135 0.477 1.00 93.81 165 LEU A C 1
ATOM 1173 O O . LEU A 1 165 ? 8.569 3.893 -0.126 1.00 93.81 165 LEU A O 1
ATOM 1177 N N . GLU A 1 166 ? 6.794 3.592 1.204 1.00 91.25 166 GLU A N 1
ATOM 1178 C CA . GLU A 1 166 ? 6.522 5.021 1.393 1.00 91.25 166 GLU A CA 1
ATOM 1179 C C . GLU A 1 166 ? 7.661 5.751 2.091 1.00 91.25 166 GLU A C 1
ATOM 1181 O O . GLU A 1 166 ? 8.120 6.778 1.595 1.00 91.25 166 GLU A O 1
ATOM 1186 N N . ALA A 1 167 ? 8.140 5.214 3.210 1.00 91.00 167 ALA A N 1
ATOM 1187 C CA . ALA A 1 167 ? 9.185 5.842 4.003 1.00 91.00 167 ALA A CA 1
ATOM 1188 C C . ALA A 1 167 ? 10.502 5.987 3.222 1.00 91.00 167 ALA A C 1
ATOM 1190 O O . AL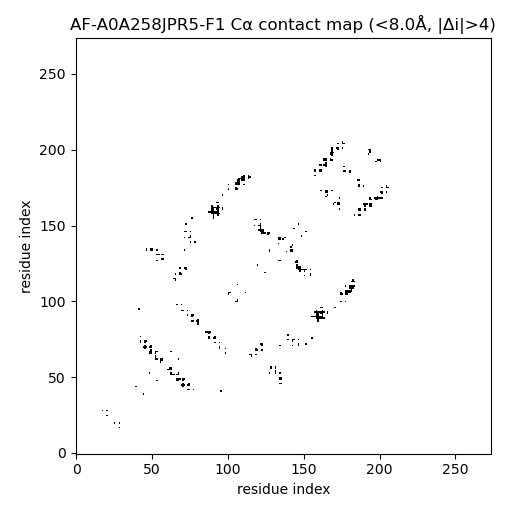A A 1 167 ? 11.248 6.937 3.446 1.00 91.00 167 ALA A O 1
ATOM 1191 N N . LYS A 1 168 ? 10.803 5.053 2.309 1.00 92.81 168 LYS A N 1
ATOM 1192 C CA . LYS A 1 168 ? 12.068 5.024 1.555 1.00 92.81 168 LYS A CA 1
ATOM 1193 C C . LYS A 1 168 ? 11.989 5.667 0.169 1.00 92.81 168 LYS A C 1
ATOM 1195 O O . LYS A 1 168 ? 12.961 6.289 -0.257 1.00 92.81 168 LYS A O 1
ATOM 1200 N N . ALA A 1 169 ? 10.871 5.523 -0.542 1.00 91.12 169 ALA A N 1
ATOM 1201 C CA . ALA A 1 169 ? 10.709 6.004 -1.919 1.00 91.12 169 ALA A CA 1
ATOM 1202 C C . ALA A 1 169 ? 9.711 7.167 -2.071 1.00 91.12 169 ALA A C 1
ATOM 1204 O O . ALA A 1 169 ? 9.675 7.813 -3.123 1.00 91.12 169 ALA A O 1
ATOM 1205 N N . GLY A 1 170 ? 8.916 7.454 -1.040 1.00 91.00 170 GLY A N 1
ATOM 1206 C CA . GLY A 1 170 ? 7.914 8.514 -1.023 1.00 91.00 170 GLY A CA 1
ATOM 1207 C C . GLY A 1 170 ? 6.556 8.108 -1.604 1.00 91.00 170 GLY A C 1
ATOM 1208 O O . GLY A 1 170 ? 6.428 7.195 -2.419 1.00 91.00 170 GLY A O 1
ATOM 1209 N N . THR A 1 171 ? 5.521 8.866 -1.236 1.00 91.75 171 THR A N 1
ATOM 1210 C CA . THR A 1 171 ? 4.109 8.610 -1.583 1.00 91.75 171 THR A CA 1
ATOM 1211 C C . THR A 1 171 ? 3.852 8.443 -3.081 1.00 91.75 171 THR A C 1
ATOM 1213 O O . THR A 1 171 ? 3.090 7.570 -3.492 1.00 91.75 171 THR A O 1
ATOM 1216 N N . ARG A 1 172 ? 4.499 9.251 -3.933 1.00 90.50 172 ARG A N 1
ATOM 1217 C CA . ARG A 1 172 ? 4.340 9.165 -5.397 1.00 90.50 172 ARG A CA 1
ATOM 1218 C C . ARG A 1 172 ? 4.869 7.847 -5.957 1.00 90.50 172 ARG A C 1
ATOM 1220 O O . ARG A 1 172 ? 4.230 7.282 -6.839 1.00 90.50 172 ARG A O 1
ATOM 1227 N N . ALA A 1 173 ? 6.015 7.380 -5.461 1.00 91.69 173 ALA A N 1
ATOM 1228 C CA . ALA A 1 173 ? 6.594 6.107 -5.875 1.00 91.69 173 ALA A CA 1
ATOM 1229 C C . ALA A 1 173 ? 5.715 4.951 -5.414 1.00 91.69 173 ALA A C 1
ATOM 1231 O O . ALA A 1 173 ? 5.430 4.056 -6.202 1.00 91.69 173 ALA A O 1
ATOM 1232 N N . THR A 1 174 ? 5.213 5.022 -4.181 1.00 94.06 174 THR A N 1
ATOM 1233 C CA . THR A 1 174 ? 4.304 4.014 -3.645 1.00 94.06 174 THR A CA 1
ATOM 1234 C C . THR A 1 174 ? 3.021 3.927 -4.456 1.00 94.06 174 THR A C 1
ATOM 1236 O O . THR A 1 174 ? 2.662 2.842 -4.890 1.00 94.06 174 THR A O 1
ATOM 1239 N N . LEU A 1 175 ? 2.352 5.049 -4.739 1.00 93.56 175 LEU A N 1
ATOM 1240 C CA . LEU A 1 175 ? 1.115 5.040 -5.529 1.00 93.56 175 LEU A CA 1
ATOM 1241 C C . LEU A 1 175 ? 1.324 4.514 -6.953 1.00 93.56 175 LEU A C 1
ATOM 1243 O O . LEU A 1 175 ? 0.430 3.865 -7.486 1.00 93.56 175 LEU A O 1
ATOM 1247 N N . GLU A 1 176 ? 2.473 4.785 -7.571 1.00 92.56 176 GLU A N 1
ATOM 1248 C CA . GLU A 1 176 ? 2.795 4.227 -8.888 1.00 92.56 176 GLU A CA 1
ATOM 1249 C C . GLU A 1 176 ? 3.140 2.733 -8.804 1.00 92.56 176 GLU A C 1
ATOM 1251 O O . GLU A 1 176 ? 2.711 1.949 -9.644 1.00 92.56 176 GLU A O 1
ATOM 1256 N N . GLY A 1 177 ? 3.839 2.313 -7.749 1.00 91.88 177 GLY A N 1
ATOM 1257 C CA . GLY A 1 177 ? 4.131 0.908 -7.480 1.00 91.88 177 GLY A CA 1
ATOM 1258 C C . GLY A 1 177 ? 2.871 0.084 -7.204 1.00 91.88 177 GLY A C 1
ATOM 1259 O O . GLY A 1 177 ? 2.726 -1.004 -7.747 1.00 91.88 177 GLY A O 1
ATOM 1260 N N . LEU A 1 178 ? 1.917 0.612 -6.430 1.00 93.69 178 LEU A N 1
ATOM 1261 C CA . LEU A 1 178 ? 0.647 -0.057 -6.110 1.00 93.69 178 LEU A CA 1
ATOM 1262 C C . LEU A 1 178 ? -0.279 -0.221 -7.327 1.00 93.69 178 LEU A C 1
ATOM 1264 O O . LEU A 1 178 ? -1.103 -1.136 -7.353 1.00 93.69 178 LEU A O 1
ATOM 1268 N N . ARG A 1 179 ? -0.134 0.636 -8.345 1.00 92.38 179 ARG A N 1
ATOM 1269 C CA . ARG A 1 179 ? -0.829 0.478 -9.633 1.00 92.38 179 ARG A CA 1
ATOM 1270 C C . ARG A 1 179 ? -0.307 -0.707 -10.438 1.00 92.38 179 ARG A C 1
ATOM 1272 O O . ARG A 1 179 ? -1.064 -1.263 -11.226 1.00 92.38 179 ARG A O 1
ATOM 1279 N N . LEU A 1 180 ? 0.967 -1.055 -10.260 1.00 89.44 180 LEU A N 1
ATOM 1280 C CA . LEU A 1 180 ? 1.660 -2.100 -11.016 1.00 89.44 180 LEU A CA 1
ATOM 1281 C C . LEU A 1 180 ? 1.716 -3.439 -10.271 1.00 89.44 180 LEU A C 1
ATOM 1283 O O . LEU A 1 180 ? 1.731 -4.484 -10.904 1.00 89.44 180 LEU A O 1
ATOM 1287 N N . ALA A 1 181 ? 1.769 -3.414 -8.941 1.00 92.56 181 ALA A N 1
ATOM 1288 C CA . ALA A 1 181 ? 1.823 -4.612 -8.110 1.00 92.56 181 ALA A CA 1
ATOM 1289 C C . ALA A 1 181 ? 0.526 -5.417 -8.225 1.00 92.56 181 ALA A C 1
ATOM 1291 O O . ALA A 1 181 ? -0.541 -4.836 -8.064 1.00 92.56 181 ALA A O 1
ATOM 1292 N N . GLU A 1 182 ? 0.592 -6.736 -8.418 1.00 91.50 182 GLU A N 1
ATOM 1293 C CA . GLU A 1 182 ? -0.588 -7.613 -8.480 1.00 91.50 182 GLU A CA 1
ATOM 1294 C C . GLU A 1 182 ? -0.869 -8.338 -7.158 1.00 91.50 182 GLU A C 1
ATOM 1296 O O . GLU A 1 182 ? -1.959 -8.871 -6.958 1.00 91.50 182 GLU A O 1
ATOM 1301 N N . GLY A 1 183 ? 0.071 -8.327 -6.211 1.00 90.75 183 GLY A N 1
ATOM 1302 C CA . GLY A 1 183 ? -0.146 -8.941 -4.904 1.00 90.75 183 GLY A CA 1
ATOM 1303 C C . GLY A 1 183 ? 0.884 -8.579 -3.839 1.00 90.75 183 GLY A C 1
ATOM 1304 O O . GLY A 1 183 ? 1.801 -7.788 -4.058 1.00 90.75 183 GLY A O 1
ATOM 1305 N N . ALA A 1 184 ? 0.748 -9.210 -2.669 1.00 89.69 184 ALA A N 1
ATOM 1306 C CA . ALA A 1 184 ? 1.612 -8.979 -1.505 1.00 89.69 184 ALA A CA 1
ATOM 1307 C C . ALA A 1 184 ? 3.098 -9.304 -1.770 1.00 89.69 184 ALA A C 1
ATOM 1309 O O . ALA A 1 184 ? 4.002 -8.709 -1.183 1.00 89.69 184 ALA A O 1
ATOM 1310 N N . GLY A 1 185 ? 3.375 -10.249 -2.674 1.00 92.06 185 GLY A N 1
ATOM 1311 C CA . GLY A 1 185 ? 4.742 -10.549 -3.102 1.00 92.06 185 GLY A CA 1
ATOM 1312 C C . GLY A 1 185 ? 5.400 -9.367 -3.818 1.00 92.06 185 GLY A C 1
ATOM 1313 O O . GLY A 1 185 ? 6.578 -9.086 -3.586 1.00 92.06 185 GLY A O 1
ATOM 1314 N N . ASP A 1 186 ? 4.637 -8.638 -4.630 1.00 93.00 186 ASP A N 1
ATOM 1315 C CA . ASP A 1 186 ? 5.136 -7.489 -5.383 1.00 93.00 186 ASP A CA 1
ATOM 1316 C C . ASP A 1 186 ? 5.333 -6.278 -4.483 1.00 93.00 186 ASP A C 1
ATOM 1318 O O . ASP A 1 186 ? 6.358 -5.611 -4.593 1.00 93.00 186 ASP A O 1
ATOM 1322 N N . THR A 1 187 ? 4.436 -6.034 -3.521 1.00 92.88 187 THR A N 1
ATOM 1323 C CA . THR A 1 187 ? 4.639 -4.970 -2.521 1.00 92.88 187 THR A CA 1
ATOM 1324 C C . THR A 1 187 ? 5.924 -5.194 -1.728 1.00 92.88 187 THR A C 1
ATOM 1326 O O . THR A 1 187 ? 6.674 -4.247 -1.501 1.00 92.88 187 THR A O 1
ATOM 1329 N N . ARG A 1 188 ? 6.252 -6.451 -1.401 1.00 95.31 188 ARG A N 1
ATOM 1330 C CA . ARG A 1 188 ? 7.517 -6.811 -0.746 1.00 95.31 188 ARG A CA 1
ATOM 1331 C C . ARG A 1 188 ? 8.737 -6.583 -1.640 1.00 95.31 188 ARG A C 1
ATOM 1333 O O . ARG A 1 188 ? 9.772 -6.111 -1.173 1.00 95.31 188 ARG A O 1
ATOM 1340 N N . ARG A 1 189 ? 8.642 -6.914 -2.932 1.00 94.19 189 ARG A N 1
ATOM 1341 C CA . ARG A 1 189 ? 9.712 -6.643 -3.913 1.00 94.19 189 ARG A CA 1
ATOM 1342 C C . ARG A 1 189 ? 9.927 -5.143 -4.095 1.00 94.19 189 ARG A C 1
ATOM 1344 O O . ARG A 1 189 ? 11.072 -4.701 -4.131 1.00 94.19 189 ARG A O 1
ATOM 1351 N N . LEU A 1 190 ? 8.848 -4.367 -4.150 1.00 93.94 190 LEU A N 1
ATOM 1352 C CA . LEU A 1 190 ? 8.894 -2.910 -4.221 1.00 93.94 190 LEU A CA 1
ATOM 1353 C C . LEU A 1 190 ? 9.508 -2.302 -2.956 1.00 93.94 190 LEU A C 1
ATOM 1355 O O . LEU A 1 190 ? 10.349 -1.417 -3.074 1.00 93.94 190 LEU A O 1
ATOM 1359 N N . ALA A 1 191 ? 9.162 -2.804 -1.768 1.00 93.94 191 ALA A N 1
ATOM 1360 C CA . ALA A 1 191 ? 9.775 -2.373 -0.513 1.00 93.94 191 ALA A CA 1
ATOM 1361 C C . ALA A 1 191 ? 11.295 -2.604 -0.520 1.00 93.94 191 ALA A C 1
ATOM 1363 O O . ALA A 1 191 ? 12.056 -1.679 -0.256 1.00 93.94 191 ALA A O 1
ATOM 1364 N N . ARG A 1 192 ? 11.750 -3.794 -0.939 1.00 94.75 192 ARG A N 1
ATOM 1365 C CA . ARG A 1 192 ? 13.187 -4.096 -1.091 1.00 94.75 192 ARG A CA 1
ATOM 1366 C C . ARG A 1 192 ? 13.874 -3.213 -2.131 1.00 94.75 192 ARG A C 1
ATOM 1368 O O . ARG A 1 192 ? 15.011 -2.791 -1.936 1.00 94.75 192 ARG A O 1
ATOM 1375 N N . LEU A 1 193 ? 13.195 -2.922 -3.240 1.00 93.25 193 LEU A N 1
ATOM 1376 C CA . LEU A 1 193 ? 13.706 -1.994 -4.246 1.00 93.25 193 LEU A CA 1
ATOM 1377 C C . LEU A 1 193 ? 13.871 -0.590 -3.656 1.00 93.25 193 LEU A C 1
ATOM 1379 O O . LEU A 1 193 ? 14.893 0.050 -3.889 1.00 93.25 193 LEU A O 1
ATOM 1383 N N . ALA A 1 194 ? 12.904 -0.140 -2.860 1.00 93.75 194 ALA A N 1
ATOM 1384 C CA . ALA A 1 194 ? 12.955 1.141 -2.175 1.00 93.75 194 ALA A CA 1
ATOM 1385 C C . ALA A 1 194 ? 14.041 1.199 -1.101 1.00 93.75 194 ALA A C 1
ATOM 1387 O O . ALA A 1 194 ? 14.710 2.217 -0.977 1.00 93.75 194 ALA A O 1
ATOM 1388 N N . GLU A 1 195 ? 14.290 0.113 -0.376 1.00 94.56 195 GLU A N 1
ATOM 1389 C CA . GLU A 1 195 ? 15.432 0.022 0.538 1.00 94.56 195 GLU A CA 1
ATOM 1390 C C . GLU A 1 195 ? 16.767 0.139 -0.209 1.00 94.56 195 GLU A C 1
ATOM 1392 O O . GLU A 1 195 ? 17.670 0.829 0.256 1.00 94.56 195 GLU A O 1
ATOM 1397 N N . ALA A 1 196 ? 16.880 -0.478 -1.389 1.00 94.69 196 ALA A N 1
ATOM 1398 C CA . ALA A 1 196 ? 18.112 -0.473 -2.176 1.00 94.69 196 ALA A CA 1
ATOM 1399 C C . ALA A 1 196 ? 18.343 0.820 -2.982 1.00 94.69 196 ALA A C 1
ATOM 1401 O O . ALA A 1 196 ? 19.489 1.190 -3.238 1.00 94.69 196 ALA A O 1
ATOM 1402 N N . LYS A 1 197 ? 17.278 1.479 -3.455 1.00 91.69 197 LYS A N 1
ATOM 1403 C CA . LYS A 1 197 ? 17.344 2.605 -4.411 1.00 91.69 197 LYS A CA 1
ATOM 1404 C C . LYS A 1 197 ? 16.758 3.910 -3.875 1.00 91.69 197 LYS A C 1
ATOM 1406 O O . LYS A 1 197 ? 16.953 4.959 -4.491 1.00 91.69 197 LYS A O 1
ATOM 1411 N N . GLY A 1 198 ? 16.052 3.868 -2.748 1.00 92.38 198 GLY A N 1
ATOM 1412 C CA . GLY A 1 198 ? 15.492 5.034 -2.070 1.00 92.38 198 GLY A CA 1
ATOM 1413 C C . GLY A 1 198 ? 14.672 5.925 -3.017 1.00 92.38 198 GLY A C 1
ATOM 1414 O O . GLY A 1 198 ? 13.791 5.415 -3.723 1.00 92.38 198 GLY A O 1
ATOM 1415 N N . PRO A 1 199 ? 14.988 7.231 -3.120 1.00 89.50 199 PRO A N 1
ATOM 1416 C CA . PRO A 1 199 ? 14.281 8.174 -3.993 1.00 89.50 199 PRO A CA 1
ATOM 1417 C C . PRO A 1 199 ? 14.308 7.821 -5.490 1.00 89.50 199 PRO A C 1
ATOM 1419 O O . PRO A 1 199 ? 13.407 8.213 -6.234 1.00 89.50 199 PRO A O 1
ATOM 1422 N N . GLN A 1 200 ? 15.308 7.060 -5.957 1.00 90.25 200 GLN A N 1
ATOM 1423 C CA . GLN A 1 200 ? 15.425 6.676 -7.372 1.00 90.25 200 GLN A CA 1
ATOM 1424 C C . GLN A 1 200 ? 14.376 5.637 -7.794 1.00 90.25 200 GLN A C 1
ATOM 1426 O O . GLN A 1 200 ? 14.135 5.447 -8.986 1.00 90.25 200 GLN A O 1
ATOM 1431 N N . THR A 1 201 ? 13.702 4.999 -6.835 1.00 89.50 201 THR A N 1
ATOM 1432 C CA . THR A 1 201 ? 12.645 4.009 -7.085 1.00 89.50 201 THR A CA 1
ATOM 1433 C C . THR A 1 201 ? 11.540 4.565 -7.980 1.00 89.50 201 THR A C 1
ATOM 1435 O O . THR A 1 201 ? 11.082 3.877 -8.887 1.00 89.50 201 THR A O 1
ATOM 1438 N N . LEU A 1 202 ? 11.156 5.837 -7.808 1.00 89.81 202 LEU A N 1
ATOM 1439 C CA . LEU A 1 202 ? 10.154 6.475 -8.668 1.00 89.81 202 LEU A CA 1
ATOM 1440 C C . LEU A 1 202 ? 10.608 6.553 -10.131 1.00 89.81 202 LEU A C 1
ATOM 1442 O O . LEU A 1 202 ? 9.798 6.372 -11.040 1.00 89.81 202 LEU A O 1
ATOM 1446 N N . ALA A 1 203 ? 11.886 6.858 -10.362 1.00 90.00 203 ALA A N 1
ATOM 1447 C CA . ALA A 1 203 ? 12.439 6.945 -11.707 1.00 90.00 203 ALA A CA 1
ATOM 1448 C C . ALA A 1 203 ? 12.457 5.566 -12.377 1.00 90.00 203 ALA A C 1
ATOM 1450 O O . ALA A 1 203 ? 12.053 5.457 -13.532 1.00 90.00 203 ALA A O 1
ATOM 1451 N N . LEU A 1 204 ? 12.826 4.521 -11.628 1.00 86.81 204 LEU A N 1
ATOM 1452 C CA . LEU A 1 204 ? 12.800 3.132 -12.094 1.00 86.81 204 LEU A CA 1
ATOM 1453 C C . LEU A 1 204 ? 11.375 2.648 -12.401 1.00 86.81 204 LEU A C 1
ATOM 1455 O O . LEU A 1 204 ? 11.137 2.030 -13.432 1.00 86.81 204 LEU A O 1
ATOM 1459 N N . LEU A 1 205 ? 10.397 2.976 -11.554 1.00 88.50 205 LEU A N 1
ATOM 1460 C CA . LEU A 1 205 ? 8.993 2.638 -11.814 1.00 88.50 205 LEU A CA 1
ATOM 1461 C C . LEU A 1 205 ? 8.459 3.348 -13.065 1.00 88.50 205 LEU A C 1
ATOM 1463 O O . LEU A 1 205 ? 7.804 2.734 -13.907 1.00 88.50 205 LEU A O 1
ATOM 1467 N N . LYS A 1 206 ? 8.792 4.630 -13.244 1.00 86.00 206 LYS A N 1
ATOM 1468 C CA . LYS A 1 206 ? 8.416 5.383 -14.450 1.00 86.00 206 LYS A CA 1
ATOM 1469 C C . LYS A 1 206 ? 9.113 4.876 -15.708 1.00 86.00 206 LYS A C 1
ATOM 1471 O O . LYS A 1 206 ? 8.505 4.911 -16.779 1.00 86.00 206 LYS A O 1
ATOM 1476 N N . SER A 1 207 ? 10.372 4.453 -15.607 1.00 82.25 207 SER A N 1
ATOM 1477 C CA . SER A 1 207 ? 11.101 3.896 -16.744 1.00 82.25 207 SER A CA 1
ATOM 1478 C C . SER A 1 207 ? 10.598 2.507 -17.110 1.00 82.25 207 SER A C 1
ATOM 1480 O O . SER A 1 207 ? 10.644 2.177 -18.281 1.00 82.25 207 SER A O 1
ATOM 1482 N N . LEU A 1 208 ? 10.039 1.731 -16.180 1.00 72.88 208 LEU A N 1
ATOM 1483 C CA . LEU A 1 208 ? 9.353 0.476 -16.501 1.00 72.88 208 LEU A CA 1
ATOM 1484 C C . LEU A 1 208 ? 8.051 0.725 -17.279 1.00 72.88 208 LEU A C 1
ATOM 1486 O O . LEU A 1 208 ? 7.826 0.094 -18.309 1.00 72.88 208 LEU A O 1
ATOM 1490 N N . GLY A 1 209 ? 7.244 1.707 -16.864 1.00 69.06 209 GLY A N 1
ATOM 1491 C CA . GLY A 1 209 ? 6.021 2.082 -17.589 1.00 69.06 209 GLY A CA 1
ATOM 1492 C C . GLY A 1 209 ? 6.287 2.660 -18.988 1.00 69.06 209 GLY A C 1
ATOM 1493 O O . GLY A 1 209 ? 5.623 2.294 -19.954 1.00 69.06 209 GLY A O 1
ATOM 1494 N N . ARG A 1 210 ? 7.293 3.535 -19.129 1.00 60.19 210 ARG A N 1
ATOM 1495 C CA . ARG A 1 210 ? 7.712 4.089 -20.437 1.00 60.19 210 ARG A CA 1
ATOM 1496 C C . ARG A 1 210 ? 8.558 3.114 -21.262 1.00 60.19 210 ARG A C 1
ATOM 1498 O O . ARG A 1 210 ? 8.542 3.158 -22.489 1.00 60.19 210 ARG A O 1
ATOM 1505 N N . GLY A 1 211 ? 9.292 2.240 -20.588 1.00 59.44 211 GLY A N 1
ATOM 1506 C CA . GLY A 1 211 ? 10.222 1.279 -21.165 1.00 59.44 211 GLY A CA 1
ATOM 1507 C C . GLY A 1 211 ? 9.516 0.151 -21.893 1.00 59.44 211 GLY A C 1
ATOM 1508 O O . GLY A 1 211 ? 10.015 -0.270 -22.922 1.00 59.44 211 GLY A O 1
ATOM 1509 N N . ALA A 1 212 ? 8.326 -0.275 -21.459 1.00 59.78 212 ALA A N 1
ATOM 1510 C CA . ALA A 1 212 ? 7.533 -1.260 -22.200 1.00 59.78 212 ALA A CA 1
ATOM 1511 C C . ALA A 1 212 ? 7.261 -0.820 -23.656 1.00 59.78 212 ALA A C 1
ATOM 1513 O O . ALA A 1 212 ? 7.423 -1.604 -24.595 1.00 59.78 212 ALA A O 1
ATOM 1514 N N . PHE A 1 213 ? 6.945 0.462 -23.869 1.00 58.72 213 PHE A N 1
ATOM 1515 C CA . PHE A 1 213 ? 6.774 1.028 -25.210 1.00 58.72 213 PHE A CA 1
ATOM 1516 C C . PHE A 1 213 ? 8.101 1.192 -25.959 1.00 58.72 213 PHE A C 1
ATOM 1518 O O . PHE A 1 213 ? 8.168 0.889 -27.148 1.00 58.72 213 PHE A O 1
ATOM 1525 N N . ALA A 1 214 ? 9.171 1.613 -25.276 1.00 64.12 214 ALA A N 1
ATOM 1526 C CA . ALA A 1 214 ? 10.496 1.732 -25.887 1.00 64.12 214 ALA A CA 1
ATOM 1527 C C . ALA A 1 214 ? 11.077 0.369 -26.309 1.00 64.12 214 ALA A C 1
ATOM 1529 O O . ALA A 1 214 ? 11.663 0.264 -27.381 1.00 64.12 214 ALA A O 1
ATOM 1530 N N . ILE A 1 2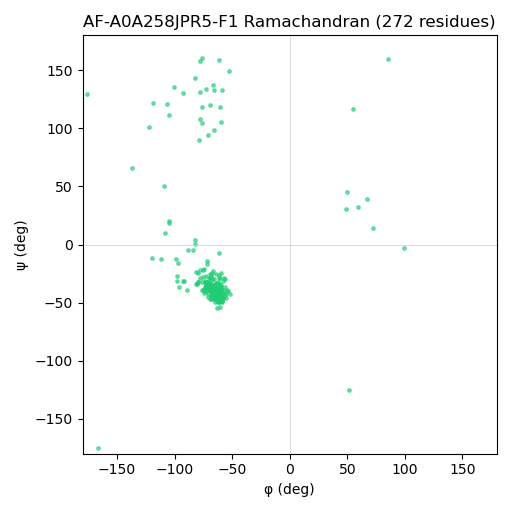15 ? 10.868 -0.683 -25.510 1.00 68.06 215 ILE A N 1
ATOM 1531 C CA . ILE A 1 215 ? 11.271 -2.064 -25.811 1.00 68.06 215 ILE A CA 1
ATOM 1532 C C . ILE A 1 215 ? 10.478 -2.580 -27.008 1.00 68.06 215 ILE A C 1
ATOM 1534 O O . ILE A 1 215 ? 11.068 -3.137 -27.927 1.00 68.06 215 ILE A O 1
ATOM 1538 N N . THR A 1 216 ? 9.166 -2.335 -27.046 1.00 71.81 216 THR A N 1
ATOM 1539 C CA . THR A 1 216 ? 8.331 -2.700 -28.201 1.00 71.81 216 THR A CA 1
ATOM 1540 C C . THR A 1 216 ? 8.821 -1.997 -29.472 1.00 71.81 216 THR A C 1
ATOM 1542 O O . THR A 1 216 ? 9.016 -2.646 -30.497 1.00 71.81 216 THR A O 1
ATOM 1545 N N . GLY A 1 217 ? 9.109 -0.693 -29.397 1.00 77.00 217 GLY A N 1
ATOM 1546 C CA . GLY A 1 217 ? 9.693 0.065 -30.507 1.00 77.00 217 GLY A CA 1
ATOM 1547 C C . GLY A 1 217 ? 11.071 -0.450 -30.932 1.00 77.00 217 GLY A C 1
ATOM 1548 O O . GLY A 1 217 ? 11.342 -0.555 -32.125 1.00 77.00 217 GLY A O 1
ATOM 1549 N N . ALA A 1 218 ? 11.923 -0.836 -29.980 1.00 78.88 218 ALA A N 1
ATOM 1550 C CA . ALA A 1 218 ? 13.245 -1.391 -30.255 1.00 78.88 218 ALA A CA 1
ATOM 1551 C C . ALA A 1 218 ? 13.175 -2.780 -30.909 1.00 78.88 218 ALA A C 1
ATOM 1553 O O . ALA A 1 218 ? 13.918 -3.038 -31.852 1.00 78.88 218 ALA A O 1
ATOM 1554 N N . VAL A 1 219 ? 12.267 -3.656 -30.464 1.00 84.38 219 VAL A N 1
ATOM 1555 C CA . VAL A 1 219 ? 12.051 -4.981 -31.071 1.00 84.38 219 VAL A CA 1
ATOM 1556 C C . VAL A 1 219 ? 11.512 -4.847 -32.493 1.00 84.38 219 VAL A C 1
ATOM 1558 O O . VAL A 1 219 ? 12.013 -5.510 -33.397 1.00 84.38 219 VAL A O 1
ATOM 1561 N N . LEU A 1 220 ? 10.540 -3.958 -32.717 1.00 85.50 220 LEU A N 1
ATOM 1562 C CA . LEU A 1 220 ? 10.023 -3.675 -34.058 1.00 85.50 220 LEU A CA 1
ATOM 1563 C C . LEU A 1 220 ? 11.094 -3.056 -34.960 1.00 85.50 220 LEU A C 1
ATOM 1565 O O . LEU A 1 220 ? 11.208 -3.433 -36.123 1.00 85.50 220 LEU A O 1
ATOM 1569 N N . GLY A 1 221 ? 11.913 -2.153 -34.416 1.00 87.62 221 GLY A N 1
ATOM 1570 C CA . GLY A 1 221 ? 13.069 -1.603 -35.113 1.00 87.62 221 GLY A CA 1
ATOM 1571 C C . GLY A 1 221 ? 14.052 -2.699 -35.514 1.00 87.62 221 GLY A C 1
ATOM 1572 O O . GLY A 1 221 ? 14.428 -2.782 -36.678 1.00 87.62 221 GLY A O 1
ATOM 1573 N N . LEU A 1 222 ? 14.417 -3.587 -34.588 1.00 90.56 222 LEU A N 1
ATOM 1574 C CA . LEU A 1 222 ? 15.318 -4.708 -34.860 1.00 90.56 222 LEU A CA 1
ATOM 1575 C C . LEU A 1 222 ? 14.743 -5.660 -35.917 1.00 90.56 222 LEU A C 1
ATOM 1577 O O . LEU A 1 222 ? 15.471 -6.103 -36.802 1.00 90.56 222 LEU A O 1
ATOM 1581 N N . LEU A 1 223 ? 13.436 -5.925 -35.866 1.00 92.44 223 LEU A N 1
ATOM 1582 C CA . LEU A 1 223 ? 12.737 -6.717 -36.873 1.00 92.44 223 LEU A CA 1
ATOM 1583 C C . LEU A 1 223 ? 12.803 -6.044 -38.252 1.00 92.44 223 LEU A C 1
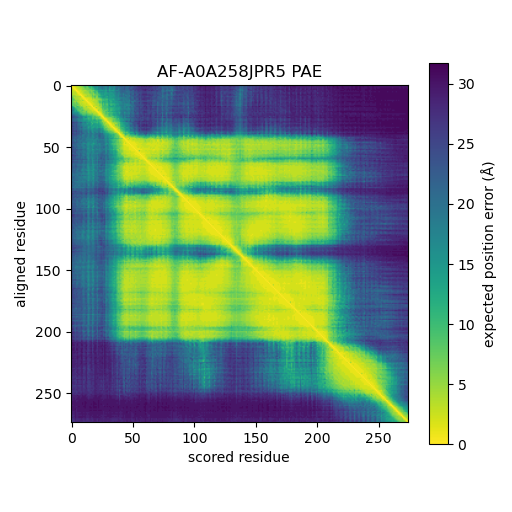ATOM 1585 O O . LEU A 1 223 ? 13.125 -6.700 -39.240 1.00 92.44 223 LEU A O 1
ATOM 1589 N N . TRP A 1 224 ? 12.563 -4.731 -38.315 1.00 95.62 224 TRP A N 1
ATOM 1590 C CA . TRP A 1 224 ? 12.637 -3.949 -39.551 1.00 95.62 224 TRP A CA 1
ATOM 1591 C C . TRP A 1 224 ? 14.049 -3.935 -40.145 1.00 95.62 224 TRP A C 1
ATOM 1593 O O . TRP A 1 224 ? 14.227 -4.166 -41.341 1.00 95.62 224 TRP A O 1
ATOM 1603 N N . TRP A 1 225 ? 15.065 -3.744 -39.302 1.00 93.38 225 TRP A N 1
ATOM 1604 C CA . TRP A 1 225 ? 16.469 -3.856 -39.695 1.00 93.38 225 TRP A CA 1
ATOM 1605 C C . TRP A 1 225 ? 16.821 -5.266 -40.176 1.00 93.38 225 TRP A C 1
ATOM 1607 O O . TRP A 1 225 ? 17.547 -5.400 -41.157 1.00 93.38 225 TRP A O 1
ATOM 1617 N N . GLY A 1 226 ? 16.269 -6.311 -39.553 1.00 93.62 226 GLY A N 1
ATOM 1618 C CA . GLY A 1 226 ? 16.429 -7.698 -39.995 1.00 93.62 226 GLY A CA 1
ATOM 1619 C C . GLY A 1 226 ? 15.847 -7.949 -41.388 1.00 93.62 226 GLY A C 1
ATOM 1620 O O . GLY A 1 226 ? 16.514 -8.539 -42.237 1.00 93.62 226 GLY A O 1
ATOM 1621 N N . VAL A 1 227 ? 14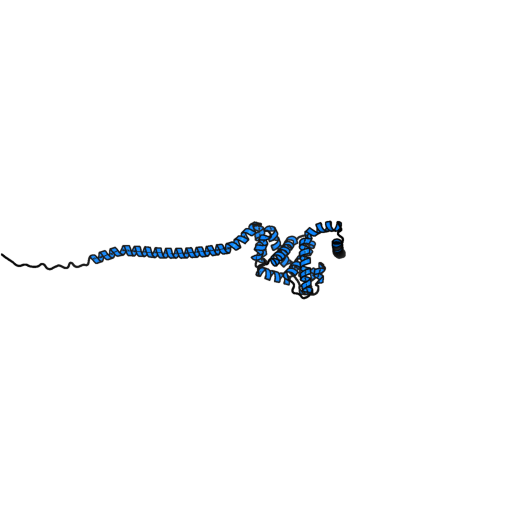.640 -7.442 -41.662 1.00 93.69 227 VAL A N 1
ATOM 1622 C CA . VAL A 1 227 ? 14.028 -7.506 -43.002 1.00 93.69 227 VAL A CA 1
ATOM 1623 C C . VAL A 1 227 ? 14.872 -6.734 -44.017 1.00 93.69 227 VAL A C 1
ATOM 1625 O O . VAL A 1 227 ? 15.166 -7.255 -45.092 1.00 93.69 227 VAL A O 1
ATOM 1628 N N . GLY A 1 228 ? 15.319 -5.525 -43.669 1.00 93.69 228 GLY A N 1
ATOM 1629 C CA . GLY A 1 228 ? 16.206 -4.729 -44.517 1.00 93.69 228 GLY A CA 1
ATOM 1630 C C . GLY A 1 228 ? 17.512 -5.458 -44.844 1.00 93.69 228 GLY A C 1
ATOM 1631 O O . GLY A 1 228 ? 17.906 -5.518 -46.007 1.00 93.69 228 GLY A O 1
ATOM 1632 N N . ALA A 1 229 ? 18.149 -6.073 -43.845 1.00 93.31 229 ALA A N 1
ATOM 1633 C CA . ALA A 1 229 ? 19.365 -6.862 -44.022 1.00 93.31 229 ALA A CA 1
ATOM 1634 C C . ALA A 1 229 ? 19.141 -8.069 -44.945 1.00 93.31 229 ALA A C 1
ATOM 1636 O O . ALA A 1 229 ? 19.978 -8.348 -45.802 1.00 93.31 229 ALA A O 1
ATOM 1637 N N . LEU A 1 230 ? 17.996 -8.749 -44.825 1.00 94.75 230 LEU A N 1
ATOM 1638 C CA . LEU A 1 230 ? 17.638 -9.868 -45.697 1.00 94.75 230 LEU A CA 1
ATOM 1639 C C . LEU A 1 230 ? 17.445 -9.420 -47.152 1.00 94.75 230 LEU A C 1
ATOM 1641 O O . LEU A 1 230 ? 17.966 -10.058 -48.065 1.00 94.75 230 LEU A O 1
ATOM 1645 N N . VAL A 1 231 ? 16.743 -8.305 -47.376 1.00 95.75 231 VAL A N 1
ATOM 1646 C CA . VAL A 1 231 ? 16.556 -7.725 -48.717 1.00 95.75 231 VAL A CA 1
ATOM 1647 C C . VAL A 1 231 ? 17.902 -7.345 -49.337 1.00 95.75 231 VAL A C 1
ATOM 1649 O O . VAL A 1 231 ? 18.159 -7.671 -50.497 1.00 95.75 231 VAL A O 1
ATOM 1652 N N . TRP A 1 232 ? 18.789 -6.720 -48.560 1.00 95.69 232 TRP A N 1
ATOM 1653 C CA . TRP A 1 232 ? 20.149 -6.395 -48.997 1.00 95.69 232 TRP A CA 1
ATOM 1654 C C . TRP A 1 232 ? 20.970 -7.636 -49.345 1.00 95.69 232 TRP A C 1
ATOM 1656 O O . TRP A 1 232 ? 21.646 -7.647 -50.373 1.00 95.69 232 TRP A O 1
ATOM 1666 N N . LEU A 1 233 ? 20.888 -8.693 -48.533 1.00 95.38 233 LEU A N 1
ATOM 1667 C CA . LEU A 1 233 ? 21.582 -9.955 -48.780 1.00 95.38 233 LEU A CA 1
ATOM 1668 C C . LEU A 1 233 ? 21.119 -10.603 -50.091 1.00 95.38 233 LEU A C 1
ATOM 1670 O O . LEU A 1 233 ? 21.947 -10.978 -50.920 1.00 95.38 233 LEU A O 1
ATOM 1674 N N . VAL A 1 234 ? 19.804 -10.690 -50.311 1.00 94.81 234 VAL A N 1
ATOM 1675 C CA . VAL A 1 234 ? 19.233 -11.223 -51.559 1.00 94.81 234 VAL A CA 1
ATOM 1676 C C . VAL A 1 234 ? 19.661 -10.371 -52.756 1.00 94.81 234 VAL A C 1
ATOM 1678 O O . VAL A 1 234 ? 20.070 -10.915 -53.783 1.00 94.81 234 VAL A O 1
ATOM 1681 N N . GLY A 1 235 ? 19.636 -9.043 -52.613 1.00 93.94 235 GLY A N 1
ATOM 1682 C CA . GLY A 1 235 ? 20.116 -8.115 -53.634 1.00 93.94 235 GLY A CA 1
ATOM 1683 C C . GLY A 1 235 ? 21.591 -8.330 -53.984 1.00 93.94 235 GLY A C 1
ATOM 1684 O O . GLY A 1 235 ? 21.931 -8.403 -55.163 1.00 93.94 235 GLY A O 1
ATOM 1685 N N . ALA A 1 236 ? 22.457 -8.502 -52.984 1.00 94.62 236 ALA A N 1
ATOM 1686 C CA . ALA A 1 236 ? 23.885 -8.758 -53.176 1.00 94.62 236 ALA A CA 1
ATOM 1687 C C . ALA A 1 236 ? 24.157 -10.100 -53.879 1.00 94.62 236 ALA A C 1
ATOM 1689 O O . ALA A 1 236 ? 25.003 -10.181 -54.770 1.00 94.62 236 ALA A O 1
ATOM 1690 N N . ILE A 1 237 ? 23.412 -11.153 -53.527 1.00 94.75 237 ILE A N 1
ATOM 1691 C CA . ILE A 1 237 ? 23.508 -12.457 -54.201 1.00 94.75 237 ILE A CA 1
ATOM 1692 C C . ILE A 1 237 ? 23.078 -12.327 -55.668 1.00 94.75 237 ILE A C 1
ATOM 1694 O O . ILE A 1 237 ? 23.745 -12.851 -56.564 1.00 94.75 237 ILE A O 1
ATOM 1698 N N . ALA A 1 238 ? 21.987 -11.604 -55.934 1.00 93.44 238 ALA A N 1
ATOM 1699 C CA . ALA A 1 238 ? 21.483 -11.397 -57.287 1.00 93.44 238 ALA A CA 1
ATOM 1700 C C . ALA A 1 238 ? 22.464 -10.595 -58.159 1.00 93.44 238 ALA A C 1
ATOM 1702 O O . ALA A 1 238 ? 22.700 -10.971 -59.310 1.00 93.44 238 ALA A O 1
ATOM 1703 N N . THR A 1 239 ? 23.075 -9.530 -57.627 1.00 93.00 239 THR A N 1
ATOM 1704 C CA . THR A 1 239 ? 24.065 -8.726 -58.364 1.00 93.00 239 THR A CA 1
ATOM 1705 C C . THR A 1 239 ? 25.361 -9.490 -58.609 1.00 93.00 239 THR A C 1
ATOM 1707 O O . THR A 1 239 ? 25.896 -9.422 -59.716 1.00 93.00 239 THR A O 1
ATOM 1710 N N . PHE A 1 240 ? 25.830 -10.280 -57.640 1.00 93.12 240 PHE A N 1
ATOM 1711 C CA . PHE A 1 240 ? 26.988 -11.155 -57.823 1.00 93.12 240 PHE A CA 1
ATOM 1712 C C . PHE A 1 240 ? 26.740 -12.206 -58.912 1.00 93.12 240 PHE A C 1
ATOM 1714 O O . PHE A 1 240 ? 27.545 -12.355 -59.833 1.00 93.12 240 PHE A O 1
ATOM 1721 N N . ASN A 1 241 ? 25.585 -12.878 -58.873 1.00 92.94 241 ASN A N 1
ATOM 1722 C CA . ASN A 1 241 ? 25.204 -13.840 -59.905 1.00 92.94 241 ASN A CA 1
ATOM 1723 C C . ASN A 1 241 ? 25.110 -13.173 -61.292 1.00 92.94 241 ASN A C 1
ATOM 1725 O O . ASN A 1 241 ? 25.657 -13.678 -62.275 1.00 92.94 241 ASN A O 1
ATOM 1729 N N . ALA A 1 242 ? 24.486 -11.993 -61.377 1.00 90.31 242 ALA A N 1
ATOM 1730 C CA . ALA A 1 242 ? 24.402 -11.229 -62.619 1.00 90.31 242 ALA A CA 1
ATOM 1731 C C . ALA A 1 242 ? 25.789 -10.843 -63.165 1.00 90.31 242 ALA A C 1
ATOM 1733 O O . ALA A 1 242 ? 26.013 -10.939 -64.375 1.00 90.31 242 ALA A O 1
ATOM 1734 N N . LEU A 1 243 ? 26.731 -10.472 -62.292 1.00 92.12 243 LEU A N 1
ATOM 1735 C CA . LEU A 1 243 ? 28.113 -10.165 -62.656 1.00 92.12 243 LEU A CA 1
ATOM 1736 C C . LEU A 1 243 ? 28.837 -11.397 -63.217 1.00 92.12 243 LEU A C 1
ATOM 1738 O O . LEU A 1 243 ? 29.438 -11.316 -64.290 1.00 92.12 243 LEU A O 1
ATOM 1742 N N . CYS A 1 244 ? 28.729 -12.553 -62.555 1.00 89.12 244 CYS A N 1
ATOM 1743 C CA . CYS A 1 244 ? 29.301 -13.809 -63.046 1.00 89.12 244 CYS A CA 1
ATOM 1744 C C . CYS A 1 244 ? 28.760 -14.170 -64.438 1.00 89.12 244 CYS A C 1
ATOM 1746 O O . CYS A 1 244 ? 29.528 -14.475 -65.354 1.00 89.12 244 CYS A O 1
ATOM 1748 N N . VAL A 1 245 ? 27.442 -14.070 -64.639 1.00 89.50 245 VAL A N 1
ATOM 1749 C CA . VAL A 1 245 ? 26.808 -14.337 -65.940 1.00 89.50 245 VAL A CA 1
ATOM 1750 C C . VAL A 1 245 ? 27.262 -13.328 -67.003 1.00 89.50 245 VAL A C 1
ATOM 1752 O O . VAL A 1 245 ? 27.514 -13.711 -68.151 1.00 89.50 245 VAL A O 1
ATOM 1755 N N . ALA A 1 246 ? 27.396 -12.049 -66.647 1.00 87.94 246 ALA A N 1
ATOM 1756 C CA . ALA A 1 246 ? 27.861 -11.003 -67.554 1.00 87.94 246 ALA A CA 1
ATOM 1757 C C . ALA A 1 246 ? 29.315 -11.214 -68.004 1.00 87.94 246 ALA A C 1
ATOM 1759 O O . ALA A 1 246 ? 29.614 -10.979 -69.172 1.00 87.94 246 ALA A O 1
ATOM 1760 N N . LEU A 1 247 ? 30.194 -11.715 -67.130 1.00 87.12 247 LEU A N 1
ATOM 1761 C CA . LEU A 1 247 ? 31.593 -12.015 -67.459 1.00 87.12 247 LEU A CA 1
ATOM 1762 C C . LEU A 1 247 ? 31.751 -13.256 -68.355 1.00 87.12 247 LEU A C 1
ATOM 1764 O O . LEU A 1 247 ? 32.636 -13.290 -69.211 1.00 87.12 247 LEU A O 1
ATOM 1768 N N . VAL A 1 248 ? 30.879 -14.261 -68.216 1.00 85.56 248 VAL A N 1
ATOM 1769 C CA . VAL A 1 248 ? 30.937 -15.505 -69.013 1.00 85.56 248 VAL A CA 1
ATOM 1770 C C . VAL A 1 248 ? 30.301 -15.344 -70.402 1.00 85.56 248 VAL A C 1
ATOM 1772 O O . VAL A 1 248 ? 30.779 -15.915 -71.388 1.00 85.56 248 VAL A O 1
ATOM 1775 N N . ARG A 1 249 ? 29.247 -14.526 -70.531 1.00 82.12 249 ARG A N 1
ATOM 1776 C CA . ARG A 1 249 ? 28.521 -14.300 -71.801 1.00 82.12 249 ARG A CA 1
ATOM 1777 C C . ARG A 1 249 ? 29.410 -13.913 -73.011 1.00 82.12 249 ARG A C 1
ATOM 1779 O O . ARG A 1 249 ? 29.172 -14.458 -74.095 1.00 82.12 249 ARG A O 1
ATOM 1786 N N . PRO A 1 250 ? 30.418 -13.024 -72.902 1.00 77.62 250 PRO A N 1
ATOM 1787 C CA . PRO A 1 250 ? 31.310 -12.657 -74.006 1.00 77.62 250 PRO A CA 1
ATOM 1788 C C . PRO A 1 250 ? 32.186 -13.817 -74.492 1.00 77.62 250 PRO A C 1
ATOM 1790 O O . PRO A 1 250 ? 32.441 -13.941 -75.694 1.00 77.62 250 PRO A O 1
ATOM 1793 N N . LEU A 1 251 ? 32.619 -14.692 -73.578 1.00 75.31 251 LEU A N 1
ATOM 1794 C CA . LEU A 1 251 ? 33.484 -15.834 -73.886 1.00 75.31 251 LEU A CA 1
ATOM 1795 C C . LEU A 1 251 ? 32.742 -16.880 -74.732 1.00 75.31 251 LEU A C 1
ATOM 1797 O O . LEU A 1 251 ? 33.275 -17.378 -75.725 1.00 75.31 251 LEU A O 1
ATOM 1801 N N . TRP A 1 252 ? 31.468 -17.137 -74.426 1.00 66.81 252 TRP A N 1
ATOM 1802 C CA . TRP A 1 252 ? 30.617 -18.014 -75.238 1.00 66.81 252 TRP A CA 1
ATOM 1803 C C . TRP A 1 252 ? 30.261 -17.429 -76.609 1.00 66.81 252 TRP A C 1
ATOM 1805 O O . TRP A 1 252 ? 30.181 -18.168 -77.594 1.00 66.81 252 TRP A O 1
ATOM 1815 N N . ARG A 1 253 ? 30.096 -16.104 -76.716 1.00 62.66 253 ARG A N 1
ATOM 1816 C CA . ARG A 1 253 ? 29.838 -15.443 -78.008 1.00 62.66 253 ARG A CA 1
ATOM 1817 C C . ARG A 1 253 ? 31.048 -15.502 -78.947 1.00 62.66 253 ARG A C 1
ATOM 1819 O O . ARG A 1 253 ? 30.858 -15.716 -80.143 1.00 62.66 253 ARG A O 1
ATOM 1826 N N . ARG A 1 254 ? 32.279 -15.407 -78.427 1.00 59.62 254 ARG A N 1
ATOM 1827 C CA . ARG A 1 254 ? 33.512 -15.542 -79.232 1.00 59.62 254 ARG A CA 1
ATOM 1828 C C . ARG A 1 254 ? 33.706 -16.947 -79.815 1.00 59.62 254 ARG A C 1
ATOM 1830 O O . ARG A 1 254 ? 34.155 -17.067 -80.951 1.00 59.62 254 ARG A O 1
ATOM 1837 N N . SER A 1 255 ? 33.310 -17.999 -79.096 1.00 56.16 255 SER A N 1
ATOM 1838 C CA . SER A 1 255 ? 33.415 -19.389 -79.578 1.00 56.16 255 SER A CA 1
ATOM 1839 C C . SER A 1 255 ? 32.472 -19.691 -80.757 1.00 56.16 255 SER A C 1
ATOM 1841 O O . SER A 1 255 ? 32.863 -20.346 -81.725 1.00 56.16 255 SER A O 1
ATOM 1843 N N . ARG A 1 256 ? 31.251 -19.133 -80.757 1.00 54.50 256 ARG A N 1
ATOM 1844 C CA . ARG A 1 256 ? 30.283 -19.321 -81.859 1.00 54.50 256 ARG A CA 1
ATOM 1845 C C . ARG A 1 256 ? 30.613 -18.525 -83.128 1.00 54.50 256 ARG A C 1
ATOM 1847 O O . ARG A 1 256 ? 30.175 -18.914 -84.205 1.00 54.50 256 ARG A O 1
ATOM 1854 N N . GLY A 1 257 ? 31.413 -17.460 -83.033 1.00 55.75 257 GLY A N 1
ATOM 1855 C CA . GLY A 1 257 ? 31.863 -16.673 -84.192 1.00 55.75 257 GLY A CA 1
ATOM 1856 C C . GLY A 1 257 ? 32.899 -17.373 -85.083 1.00 55.75 257 GLY A C 1
ATOM 1857 O O . GLY A 1 257 ? 33.077 -16.971 -86.227 1.00 55.75 257 GLY A O 1
ATOM 1858 N N . ARG A 1 258 ? 33.553 -18.440 -84.595 1.00 55.38 258 ARG A N 1
ATOM 1859 C CA . ARG A 1 258 ? 34.573 -19.208 -85.338 1.00 55.38 258 ARG A CA 1
ATOM 1860 C C . ARG A 1 258 ? 34.017 -20.354 -86.196 1.00 55.38 258 ARG A C 1
ATOM 1862 O O . ARG A 1 258 ? 34.778 -20.967 -86.932 1.00 55.38 258 ARG A O 1
ATOM 1869 N N . ARG A 1 259 ? 32.710 -20.642 -86.138 1.00 54.75 259 ARG A N 1
ATOM 1870 C CA . ARG A 1 259 ? 32.045 -21.689 -86.942 1.00 54.75 259 ARG A CA 1
ATOM 1871 C C . ARG A 1 259 ? 31.131 -21.104 -88.025 1.00 54.75 259 ARG A C 1
ATOM 1873 O O . ARG A 1 259 ? 29.971 -21.487 -88.133 1.00 54.75 259 ARG A O 1
ATOM 1880 N N . ARG A 1 260 ? 31.631 -20.163 -88.826 1.00 58.72 260 ARG A N 1
ATOM 1881 C CA . ARG A 1 260 ? 31.022 -19.857 -90.130 1.00 58.72 260 ARG A CA 1
ATOM 1882 C C . ARG A 1 260 ? 31.922 -20.467 -91.207 1.00 58.72 260 ARG A C 1
ATOM 1884 O O . ARG A 1 260 ? 33.049 -19.996 -91.338 1.00 58.72 260 ARG A O 1
ATOM 1891 N N . PRO A 1 261 ? 31.484 -21.511 -91.933 1.00 56.59 261 PRO A N 1
ATOM 1892 C CA . PRO A 1 261 ? 32.216 -21.988 -93.097 1.00 56.59 261 PRO A CA 1
ATOM 1893 C C . PRO A 1 261 ? 32.327 -20.839 -94.100 1.00 56.59 261 PRO A C 1
ATOM 1895 O O . PRO A 1 261 ? 31.341 -20.148 -94.371 1.00 56.59 261 PRO A O 1
ATOM 1898 N N . SER A 1 262 ? 33.525 -20.613 -94.629 1.00 60.84 262 SER A N 1
ATOM 1899 C CA . SER A 1 262 ? 33.742 -19.723 -95.763 1.00 60.84 262 SER A CA 1
ATOM 1900 C C . SER A 1 262 ? 32.939 -20.246 -96.950 1.00 60.84 262 SER A C 1
ATOM 1902 O O . SER A 1 262 ? 33.314 -21.244 -97.561 1.00 60.84 262 SER A O 1
ATOM 1904 N N . VAL A 1 263 ? 31.829 -19.583 -97.270 1.00 63.53 263 VAL A N 1
ATOM 1905 C CA . VAL A 1 263 ? 31.127 -19.786 -98.538 1.00 63.53 263 VAL A CA 1
ATOM 1906 C C . VAL A 1 263 ? 32.065 -19.290 -99.640 1.00 63.53 263 VAL A C 1
ATOM 1908 O O . VAL A 1 263 ? 32.193 -18.086 -99.862 1.00 63.53 263 VAL A O 1
ATOM 1911 N N . GLN A 1 264 ? 32.781 -20.219 -100.278 1.00 61.78 264 GLN A N 1
ATOM 1912 C CA . GLN A 1 264 ? 33.520 -19.967 -101.512 1.00 61.78 264 GLN A CA 1
ATOM 1913 C C . GLN A 1 264 ? 32.516 -19.534 -102.583 1.00 61.78 264 GLN A C 1
ATOM 1915 O O . GLN A 1 264 ? 31.600 -20.279 -102.927 1.00 61.78 264 GLN A O 1
ATOM 1920 N N . ARG A 1 265 ? 32.667 -18.309 -103.090 1.00 61.94 265 ARG A N 1
ATOM 1921 C CA . ARG A 1 265 ? 31.953 -17.861 -104.288 1.00 61.94 265 ARG A CA 1
ATOM 1922 C C . ARG A 1 265 ? 32.664 -18.458 -105.513 1.00 61.94 265 ARG A C 1
ATOM 1924 O O . ARG A 1 265 ? 33.888 -18.340 -105.574 1.00 61.94 265 ARG A O 1
ATOM 1931 N N . PRO A 1 266 ? 31.957 -19.082 -106.470 1.00 60.31 266 PRO A N 1
ATOM 1932 C CA . PRO A 1 266 ? 32.581 -19.585 -107.689 1.00 60.31 266 PRO A CA 1
ATOM 1933 C C . PRO A 1 266 ? 33.087 -18.424 -108.557 1.00 60.31 266 PRO A C 1
ATOM 1935 O O . PRO A 1 266 ? 32.414 -17.405 -108.714 1.00 60.31 266 PRO A O 1
ATOM 1938 N N . THR A 1 267 ? 34.293 -18.581 -109.101 1.00 63.31 267 THR A N 1
ATOM 1939 C CA . THR A 1 267 ? 34.918 -17.661 -110.055 1.00 63.31 267 THR A CA 1
ATOM 1940 C C . THR A 1 267 ? 34.239 -17.764 -111.426 1.00 63.31 267 THR A C 1
ATOM 1942 O O . THR A 1 267 ? 34.034 -18.875 -111.922 1.00 63.31 267 THR A O 1
ATOM 1945 N N . PRO A 1 268 ? 33.905 -16.643 -112.089 1.00 61.03 268 PRO A N 1
ATOM 1946 C CA . PRO A 1 268 ? 33.463 -16.687 -113.474 1.00 61.03 268 PRO A CA 1
ATOM 1947 C C . PRO A 1 268 ? 34.667 -16.913 -114.401 1.00 61.03 268 PRO A C 1
ATOM 1949 O O . PRO A 1 268 ? 35.587 -16.099 -114.464 1.00 61.03 268 PRO A O 1
ATOM 1952 N N . ARG A 1 269 ? 34.649 -18.033 -115.134 1.00 56.66 269 ARG A N 1
ATOM 1953 C CA . ARG A 1 269 ? 35.430 -18.224 -116.365 1.00 56.66 269 ARG A CA 1
ATOM 1954 C C . ARG A 1 269 ? 34.851 -17.311 -117.454 1.00 56.66 269 ARG A C 1
ATOM 1956 O O . ARG A 1 269 ? 33.704 -17.500 -117.844 1.00 56.66 269 ARG A O 1
ATOM 1963 N N . ALA A 1 270 ? 35.657 -16.398 -117.981 1.00 58.97 270 ALA A N 1
ATOM 1964 C CA . ALA A 1 270 ? 35.481 -15.781 -119.299 1.00 58.97 270 ALA A CA 1
ATOM 1965 C C . ALA A 1 270 ? 36.778 -16.096 -120.065 1.00 58.97 270 ALA A C 1
ATOM 1967 O O . ALA A 1 270 ? 37.854 -15.748 -119.593 1.00 58.97 270 ALA A O 1
ATOM 1968 N N . ILE A 1 271 ? 36.795 -17.086 -120.962 1.00 55.19 271 ILE A N 1
ATOM 1969 C CA . ILE A 1 271 ? 36.414 -17.045 -122.387 1.00 55.19 271 ILE A CA 1
ATOM 1970 C C . ILE A 1 271 ? 37.171 -15.950 -123.163 1.00 55.19 271 ILE A C 1
ATOM 1972 O O . ILE A 1 271 ? 37.048 -14.764 -122.884 1.00 55.19 271 ILE A O 1
ATOM 1976 N N . HIS A 1 272 ? 37.961 -16.443 -124.118 1.00 46.81 272 HIS A N 1
ATOM 1977 C CA . HIS A 1 272 ? 38.873 -15.800 -125.064 1.00 46.81 272 HIS A CA 1
ATOM 1978 C C . HIS A 1 272 ? 38.307 -14.656 -125.922 1.00 46.81 272 HIS A C 1
ATOM 1980 O O . HIS A 1 272 ? 37.178 -14.739 -126.396 1.00 46.81 272 HIS A O 1
ATOM 1986 N N . SER A 1 273 ? 39.199 -13.715 -126.253 1.00 51.50 273 SER A N 1
ATOM 1987 C CA . SER A 1 273 ? 39.337 -12.967 -127.526 1.00 51.50 273 SER A CA 1
ATOM 1988 C C . SER A 1 273 ? 40.596 -12.084 -127.366 1.00 51.50 273 SER A C 1
ATOM 1990 O O . SER A 1 273 ? 40.683 -11.430 -126.330 1.00 51.50 273 SER A O 1
ATOM 1992 N N . VAL A 1 274 ? 41.627 -11.986 -128.207 1.00 46.88 274 VAL A N 1
ATOM 1993 C CA . VAL A 1 274 ? 41.994 -12.353 -129.588 1.00 46.88 274 VAL A CA 1
ATOM 1994 C C . VAL A 1 274 ? 43.511 -12.559 -129.569 1.00 46.88 274 VAL A C 1
ATOM 1996 O O . VAL A 1 274 ? 44.167 -11.848 -128.773 1.00 46.88 274 VAL A O 1
#

Sequence (274 aa):
VEALRAQAASAVSQMRNFGAGFITGTPEDMAGFAGAALGDIMVWGDIRDASREGWKLARGEDPDEILLGLSVAGLALTAGTYATLGGGAPARAGVSLLKVARRGGRLSAGLLAGLTRSVRETIDFAALRRAPAAVAALGGAALKSVVRAERLRDLGRMLGDVGTLEAKAGTRATLEGLRLAEGAGDTRRLARLAEAKGPQTLALLKSLGRGAFAITGAVLGLLWWGVGALVWLVGAIATFNALCVALVRPLWRRSRGRRRPSVQRPTPRAIHSV

Radius of gyration: 41.31 Å; Cα contacts (8 Å, |Δi|>4): 250; chains: 1; bounding box: 71×48×167 Å

Secondary structure (DSSP, 8-state):
-HHHHHHHHHHHHHHHHHHHHHHH--HHHHHHHHHHHHHHHHHHHHHHHHHHHHHHHHTT----HHHHHHHHHHHHHHHHHHHTTTTTHHHHHHHHHHHHHHHTT-S-HHHHHHHHHHHHHHB-HHHHHH-HHHHHTT-HHHHHHHB-HHHHHHHHHHHHHHHHHHHHH-HHHHHHHHHH--SHHHHHHHHHHHHHHGGGHHHHHHHHHHHHHHHHHHHHHHHHHHHHHHHHHHHHHHHHHHHHHHHHHHHHHHHHTT-----PPPPPP-----